Protein AF-A0A0N4YBV8-F1 (afdb_monomer)

Mean predicted aligned error: 13.16 Å

pLDDT: mean 74.62, std 14.6, range [46.03, 93.62]

InterPro domains:
  IPR000727 Target SNARE coiled-coil homology domain [PS50192] (1-50)
  IPR000727 Target SNARE coiled-coil homology domain [PS50192] (111-156)
  IPR000727 Target SNARE coiled-coil homology domain [SM00397] (1-50)
  IPR000727 Target SNARE coiled-coil homology domain [SM00397] (106-170)
  IPR000928 SNAP-25 domain [PF00835] (62-113)

Foldseek 3Di:
DLVVLVVLVVVLVVLVVVLVVVVVVLVVLVVVLVVLVVVLVVLVVVVVVCCVVVVPPVPVPPPDPPCPDPLVCVLPVPPPPDDPPPPQPDPPPPDPPDDPPDFPDDDDPPDVVSVVVSVSVVVVVVSVVVSVVSVSVSVVSVVVVVVSVVSSVSSVVSSVVSVVVSVVVVVVVVVVVVVVVVVD

Secondary structure (DSSP, 8-state):
-HHHHHHHHHHHHHHHHHHHHHHHHHHHHHHHHHHHHHHHHHHHHHHHHHHTTSTTT-GGG----GGG-HHHHHHHS--------TTS----------S-SS-SS--SS--HHHHHHHHHHHHHHHHHHHHHHHHHHHHHHHHHHHHHHHHHHHHHHHHHHHHHHHHHHHHHHHHHHHHHHH--

Radius of gyration: 30.34 Å; Cα contacts (8 Å, |Δi|>4): 66; chains: 1; bounding box: 74×20×89 Å

Organism: Nippostrongylus brasiliensis (NCBI:txid27835)

Solvent-accessible surface area (backbone atoms only — not comparable to full-atom values): 10840 Å² t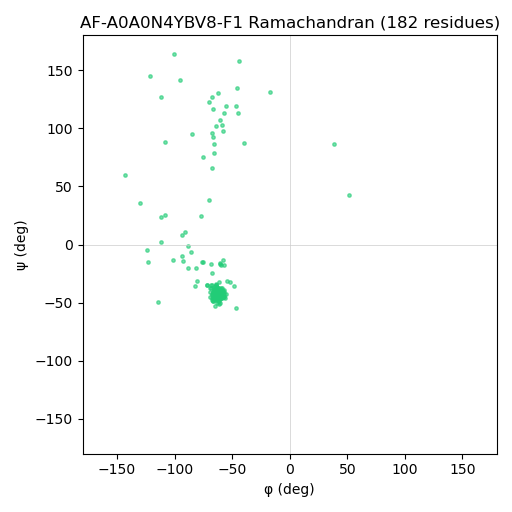otal; per-residue (Å²): 106,58,68,60,54,50,53,50,45,54,53,47,52,56,48,50,53,53,50,53,58,48,50,54,51,51,52,53,49,46,54,50,52,54,48,51,54,52,53,51,52,54,51,48,53,53,51,59,64,52,44,78,80,46,72,91,79,45,83,87,64,72,72,67,63,67,80,72,36,70,66,45,40,61,41,75,60,64,82,71,70,84,70,73,72,80,82,55,84,75,78,73,87,68,71,90,82,79,66,79,95,57,68,94,49,87,80,84,83,81,43,75,66,59,53,51,49,31,53,51,48,52,51,39,53,53,51,51,54,51,49,51,52,52,53,50,52,48,52,52,49,52,55,52,48,52,54,50,48,53,46,43,49,43,41,48,56,52,52,52,54,48,54,52,51,53,51,53,49,52,52,50,54,52,51,51,50,52,53,55,64,68,76,104

Sequence (184 aa):
MLALCEESKEAGIKTLVMLDDQGEQLERCEGALDTINTDMKEAEEHLKGMENVFSETLDLFRADDFEKNSEYAKAWKKDDDGGVISDQPRITVGDSSMGPQGGYVTRITNDAREDEMDENIQQVSTMVGNLRNMAIDMSTEVSNQNRQLDRIHDKVCFNCSLVSFSLLGSDLVVNLWVTFATNW

Structure (mmCIF, N/CA/C/O backbone):
data_AF-A0A0N4YBV8-F1
#
_entry.id   AF-A0A0N4YBV8-F1
#
loop_
_atom_site.group_PDB
_atom_site.id
_atom_site.type_symbol
_atom_site.label_atom_id
_atom_site.label_alt_id
_atom_site.label_comp_id
_atom_site.label_asym_id
_atom_site.label_entity_id
_atom_site.label_seq_id
_atom_site.pdbx_PDB_ins_code
_atom_site.Cartn_x
_atom_site.Cartn_y
_atom_site.Cartn_z
_atom_site.occupancy
_atom_site.B_iso_or_equiv
_atom_site.auth_seq_id
_atom_site.auth_comp_id
_atom_site.auth_asym_id
_atom_site.auth_atom_id
_atom_site.pdbx_PDB_model_num
ATOM 1 N N . MET A 1 1 ? -8.189 -4.452 32.335 1.00 73.31 1 MET A N 1
ATOM 2 C CA . MET A 1 1 ? -8.844 -4.204 31.033 1.00 73.31 1 MET A CA 1
ATOM 3 C C . MET A 1 1 ? -8.374 -2.882 30.447 1.00 73.31 1 MET A C 1
ATOM 5 O O . MET A 1 1 ? -7.764 -2.929 29.394 1.00 73.31 1 MET A O 1
ATOM 9 N N . LEU A 1 2 ? -8.523 -1.759 31.164 1.00 80.62 2 LEU A N 1
ATOM 10 C CA . LEU A 1 2 ? -7.977 -0.449 30.764 1.00 80.62 2 LEU A CA 1
ATOM 11 C C . LEU A 1 2 ? -6.509 -0.505 30.301 1.00 80.62 2 LEU A C 1
ATOM 13 O O . LEU A 1 2 ? -6.236 -0.168 29.159 1.00 80.62 2 LEU A O 1
ATOM 17 N N . ALA A 1 3 ? -5.604 -1.045 31.126 1.00 85.31 3 ALA A N 1
ATOM 18 C CA . ALA A 1 3 ? -4.181 -1.154 30.780 1.00 85.31 3 ALA A CA 1
ATOM 19 C C . ALA A 1 3 ? -3.910 -1.963 29.492 1.00 85.31 3 ALA A C 1
ATOM 21 O O . ALA A 1 3 ? -3.087 -1.570 28.678 1.00 85.31 3 ALA A O 1
ATOM 22 N N . LEU A 1 4 ? -4.643 -3.062 29.270 1.00 85.31 4 LEU A N 1
ATOM 23 C CA . LEU A 1 4 ? -4.501 -3.875 28.054 1.00 85.31 4 LEU A CA 1
ATOM 24 C C . LEU A 1 4 ? -5.026 -3.138 26.814 1.00 85.31 4 LEU A C 1
ATOM 26 O O . LEU A 1 4 ? -4.457 -3.262 25.732 1.00 85.31 4 LEU A O 1
ATOM 30 N N . CYS A 1 5 ? -6.115 -2.375 26.954 1.00 84.94 5 CYS A N 1
ATOM 31 C CA . CYS A 1 5 ? -6.650 -1.550 25.870 1.00 84.94 5 CYS A CA 1
ATOM 32 C C . CYS A 1 5 ? -5.710 -0.391 25.522 1.00 84.94 5 CYS A C 1
ATOM 34 O O . CYS A 1 5 ? -5.567 -0.062 24.347 1.00 84.94 5 CYS A O 1
ATOM 36 N N . GLU A 1 6 ? -5.059 0.201 26.520 1.00 86.25 6 GLU A N 1
ATOM 37 C CA . GLU A 1 6 ? -4.068 1.258 26.330 1.00 86.25 6 GLU A CA 1
ATOM 38 C C . GLU A 1 6 ? -2.806 0.733 25.632 1.00 86.25 6 GLU A C 1
ATOM 40 O O . GLU A 1 6 ? -2.384 1.303 24.626 1.00 86.25 6 GLU A O 1
ATOM 45 N N . GLU A 1 7 ? -2.286 -0.419 26.066 1.00 90.62 7 GLU A N 1
ATOM 46 C CA . GLU A 1 7 ? -1.176 -1.109 25.398 1.00 90.62 7 GLU A CA 1
ATOM 47 C C . GLU A 1 7 ? -1.531 -1.487 23.947 1.00 90.62 7 GLU A C 1
ATOM 49 O O . GLU A 1 7 ? -0.760 -1.235 23.019 1.00 90.62 7 GLU A O 1
ATOM 54 N N . SER A 1 8 ? -2.743 -2.010 23.720 1.00 88.56 8 SER A N 1
ATOM 55 C CA . SER A 1 8 ? -3.238 -2.339 22.373 1.00 88.56 8 SER A CA 1
ATOM 56 C C . SER A 1 8 ? -3.346 -1.101 21.483 1.00 88.56 8 SER A C 1
ATOM 58 O O . SER A 1 8 ? -3.057 -1.166 20.289 1.00 88.56 8 SER A O 1
ATOM 60 N N . LYS A 1 9 ? -3.748 0.043 22.050 1.00 87.94 9 LYS A N 1
ATOM 61 C CA . LYS A 1 9 ? -3.817 1.315 21.325 1.00 87.94 9 LYS A CA 1
ATOM 62 C C . LYS A 1 9 ? -2.421 1.775 20.920 1.00 87.94 9 LYS A C 1
ATOM 64 O O . LYS A 1 9 ? -2.240 2.178 19.776 1.00 87.94 9 LYS A O 1
ATOM 69 N N . GLU A 1 10 ? -1.446 1.717 21.822 1.00 91.62 10 GLU A N 1
ATOM 70 C CA . GLU A 1 10 ? -0.069 2.109 21.510 1.00 91.62 10 GLU A CA 1
ATOM 71 C C . GLU A 1 10 ? 0.533 1.223 20.409 1.00 91.62 10 GLU A C 1
ATOM 73 O O . GLU A 1 10 ? 1.123 1.732 19.453 1.00 91.62 10 GLU A O 1
ATOM 78 N N . ALA A 1 11 ? 0.333 -0.095 20.497 1.00 90.81 11 ALA A N 1
ATOM 79 C CA . ALA A 1 11 ? 0.754 -1.034 19.460 1.00 90.81 11 ALA A CA 1
ATOM 80 C C . ALA A 1 11 ? 0.047 -0.773 18.116 1.00 90.81 11 ALA A C 1
ATOM 82 O O . ALA A 1 11 ? 0.688 -0.805 17.063 1.00 90.81 11 ALA A O 1
ATOM 83 N N . GLY A 1 12 ? -1.252 -0.457 18.147 1.00 90.75 12 GLY A N 1
ATOM 84 C CA . GLY A 1 12 ? -2.029 -0.080 16.965 1.00 90.75 12 GLY A CA 1
ATOM 85 C C . GLY A 1 12 ? -1.490 1.180 16.285 1.00 90.75 12 GLY A C 1
ATOM 86 O O . GLY A 1 12 ? -1.272 1.172 15.077 1.00 90.75 12 GLY A O 1
ATOM 87 N N . ILE A 1 13 ? -1.174 2.226 17.058 1.00 91.12 13 ILE A N 1
ATOM 88 C CA . ILE A 1 13 ? -0.580 3.467 16.531 1.00 91.12 13 ILE A CA 1
ATOM 89 C C . ILE A 1 13 ? 0.775 3.186 15.878 1.00 91.12 13 ILE A C 1
ATOM 91 O O . ILE A 1 13 ? 1.010 3.623 14.755 1.00 91.12 13 ILE A O 1
ATOM 95 N N . LYS A 1 14 ? 1.656 2.422 16.541 1.00 93.62 14 LYS A N 1
ATOM 96 C CA . LYS A 1 14 ? 2.953 2.032 15.956 1.00 93.62 14 LYS A CA 1
ATOM 97 C C . LYS A 1 14 ? 2.770 1.288 14.635 1.00 93.62 14 LYS A C 1
ATOM 99 O O . LYS A 1 14 ? 3.525 1.516 13.698 1.00 93.62 14 LYS A O 1
ATOM 104 N N . THR A 1 15 ? 1.763 0.421 14.556 1.00 91.81 15 THR A N 1
ATOM 105 C CA . THR A 1 15 ? 1.472 -0.341 13.337 1.00 91.81 15 THR A CA 1
ATOM 106 C C . THR A 1 15 ? 0.977 0.557 12.208 1.00 91.81 15 THR A C 1
ATOM 108 O O . THR A 1 15 ? 1.447 0.411 11.088 1.00 91.81 15 THR A O 1
ATOM 111 N N . LEU A 1 16 ? 0.095 1.517 12.497 1.00 89.81 16 LEU A N 1
ATOM 112 C CA . LEU A 1 16 ? -0.359 2.501 11.511 1.00 89.81 16 LEU A CA 1
ATOM 113 C C . LEU A 1 16 ? 0.796 3.338 10.951 1.00 89.81 16 LEU A C 1
ATOM 115 O O . LEU A 1 16 ? 0.872 3.511 9.742 1.00 89.81 16 LEU A O 1
ATOM 119 N N . VAL A 1 17 ? 1.721 3.793 11.803 1.00 93.38 17 VAL A N 1
ATOM 120 C CA . VAL A 1 17 ? 2.915 4.534 11.352 1.00 93.38 17 VAL A CA 1
ATOM 121 C C . VAL A 1 17 ? 3.794 3.666 10.452 1.00 93.38 17 VAL A C 1
ATOM 123 O O . VAL A 1 17 ? 4.230 4.113 9.401 1.00 93.38 17 VAL A O 1
ATOM 126 N N . MET A 1 18 ? 4.016 2.400 10.820 1.00 92.94 18 MET A N 1
ATOM 127 C CA . MET A 1 18 ? 4.788 1.489 9.971 1.00 92.94 18 MET A CA 1
ATOM 128 C C . MET A 1 18 ? 4.104 1.207 8.628 1.00 92.94 18 MET A C 1
ATOM 130 O O . MET A 1 18 ? 4.803 1.030 7.637 1.00 92.94 18 MET A O 1
ATOM 134 N N . LEU A 1 19 ? 2.769 1.134 8.587 1.00 91.25 19 LEU A N 1
ATOM 135 C CA . LEU A 1 19 ? 2.028 0.980 7.333 1.00 91.25 19 LEU A CA 1
ATOM 136 C C . LEU A 1 19 ? 2.165 2.224 6.453 1.00 91.25 19 LEU A C 1
ATOM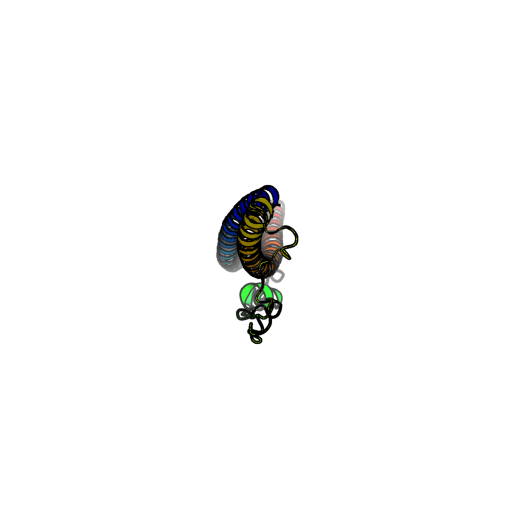 138 O O . LEU A 1 19 ? 2.379 2.068 5.258 1.00 91.25 19 LEU A O 1
ATOM 142 N N . ASP A 1 20 ? 2.111 3.424 7.029 1.00 91.62 20 ASP A N 1
ATOM 143 C CA . ASP A 1 20 ? 2.336 4.685 6.306 1.00 91.62 20 ASP A CA 1
ATOM 144 C C . ASP A 1 20 ? 3.748 4.733 5.689 1.00 91.62 20 ASP A C 1
ATOM 146 O O . ASP A 1 20 ? 3.902 4.890 4.477 1.00 91.62 20 ASP A O 1
ATOM 150 N N . ASP A 1 21 ? 4.781 4.441 6.492 1.00 92.94 21 ASP A N 1
ATOM 151 C CA . ASP A 1 21 ? 6.175 4.361 6.029 1.00 92.94 21 ASP A CA 1
ATOM 152 C C . ASP A 1 21 ? 6.369 3.300 4.925 1.00 92.94 21 ASP A C 1
ATOM 154 O O . ASP A 1 21 ? 7.179 3.474 4.008 1.00 92.94 21 ASP A O 1
ATOM 158 N N . GLN A 1 22 ? 5.664 2.166 5.018 1.00 90.94 22 GLN A N 1
ATOM 159 C CA . GLN A 1 22 ? 5.684 1.117 3.992 1.00 90.94 22 GLN A CA 1
ATOM 160 C C . GLN A 1 22 ? 4.997 1.575 2.705 1.00 90.94 22 GLN A C 1
ATOM 162 O O . GLN A 1 22 ? 5.528 1.321 1.624 1.00 90.94 22 GLN A O 1
ATOM 167 N N . GLY A 1 23 ? 3.869 2.280 2.806 1.00 90.38 23 GLY A N 1
ATOM 168 C CA . GLY A 1 23 ? 3.165 2.854 1.660 1.00 90.38 23 GLY A CA 1
ATOM 169 C C . GLY A 1 23 ? 4.057 3.813 0.873 1.00 90.38 23 GLY A C 1
ATOM 170 O O . GLY A 1 23 ? 4.188 3.680 -0.345 1.00 90.38 23 GLY A O 1
ATOM 171 N N . GLU A 1 24 ? 4.778 4.699 1.567 1.00 90.62 24 GLU A N 1
ATOM 172 C CA . GLU A 1 24 ? 5.719 5.622 0.921 1.00 90.62 24 GLU A CA 1
ATOM 173 C C . GLU A 1 24 ? 6.867 4.873 0.217 1.00 90.62 24 GLU A C 1
ATOM 175 O O . GLU A 1 24 ? 7.282 5.225 -0.88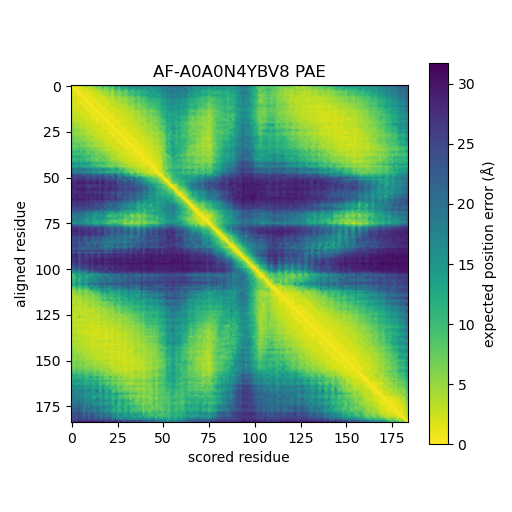9 1.00 90.62 24 GLU A O 1
ATOM 180 N N . GLN A 1 25 ? 7.384 3.799 0.823 1.00 91.75 25 GLN A N 1
ATOM 181 C CA . GLN A 1 25 ? 8.415 2.967 0.192 1.00 91.75 25 GLN A CA 1
ATOM 182 C C . GLN A 1 25 ? 7.914 2.283 -1.083 1.00 91.75 25 GLN A C 1
ATOM 184 O O . GLN A 1 25 ? 8.669 2.199 -2.057 1.00 91.75 25 GLN A O 1
ATOM 189 N N . LEU A 1 26 ? 6.664 1.812 -1.096 1.00 90.88 26 LEU A N 1
ATOM 190 C CA . LEU A 1 26 ? 6.053 1.228 -2.289 1.00 90.88 26 LEU A CA 1
ATOM 191 C C . LEU A 1 26 ? 5.882 2.271 -3.395 1.00 90.88 26 LEU A C 1
ATOM 193 O O . LEU A 1 26 ? 6.211 1.976 -4.542 1.00 90.88 26 LEU A O 1
ATOM 197 N N . GLU A 1 27 ? 5.475 3.498 -3.064 1.00 88.62 27 GLU A N 1
ATOM 198 C CA . GLU A 1 27 ? 5.388 4.600 -4.031 1.00 88.62 27 GLU A CA 1
ATOM 199 C C . GLU A 1 27 ? 6.758 4.934 -4.642 1.00 88.62 27 GLU A C 1
ATOM 201 O O . GLU A 1 27 ? 6.896 5.022 -5.865 1.00 88.62 27 GLU A O 1
ATOM 206 N N . ARG A 1 28 ? 7.810 5.025 -3.816 1.00 91.69 28 ARG A N 1
ATOM 207 C CA . ARG A 1 28 ? 9.183 5.224 -4.313 1.00 91.69 28 ARG A CA 1
ATOM 208 C C . ARG A 1 28 ? 9.646 4.068 -5.205 1.00 91.69 28 ARG A C 1
ATOM 210 O O . ARG A 1 28 ? 10.318 4.302 -6.209 1.00 91.69 28 ARG A O 1
ATOM 217 N N . CYS A 1 29 ? 9.312 2.827 -4.847 1.00 88.25 29 CYS A N 1
ATOM 218 C CA . CYS A 1 29 ? 9.657 1.644 -5.636 1.00 88.25 29 CYS A CA 1
ATOM 219 C C . CYS A 1 29 ? 8.941 1.639 -6.992 1.00 88.25 29 CYS A C 1
ATOM 221 O O . CYS A 1 29 ? 9.577 1.405 -8.019 1.00 88.25 29 CYS A O 1
ATOM 223 N N . GLU A 1 30 ? 7.646 1.955 -7.007 1.00 85.94 30 GLU A N 1
ATOM 224 C CA . GLU A 1 30 ? 6.858 2.071 -8.231 1.00 85.94 30 GLU A CA 1
ATOM 225 C C . GLU A 1 30 ? 7.437 3.153 -9.160 1.00 85.94 30 GLU A C 1
ATOM 227 O O . GLU A 1 30 ? 7.701 2.870 -10.327 1.00 85.94 30 GLU A O 1
ATOM 232 N N . GLY A 1 31 ? 7.772 4.337 -8.635 1.00 87.19 31 GLY A N 1
ATOM 233 C CA . GLY A 1 31 ? 8.412 5.402 -9.422 1.00 87.19 31 GLY A CA 1
ATOM 234 C C . GLY A 1 31 ? 9.811 5.045 -9.950 1.00 87.19 31 GLY A C 1
ATOM 235 O O . GLY A 1 31 ? 10.179 5.417 -11.069 1.00 87.19 31 GLY A O 1
ATOM 236 N N . ALA A 1 32 ? 10.597 4.274 -9.191 1.00 88.62 32 ALA A N 1
ATOM 237 C CA . ALA A 1 32 ? 11.880 3.759 -9.672 1.00 88.62 32 ALA A CA 1
ATOM 238 C C . ALA A 1 32 ? 11.695 2.764 -10.832 1.00 88.62 32 ALA A C 1
ATOM 240 O O . ALA A 1 32 ? 12.459 2.796 -11.795 1.00 88.62 32 ALA A O 1
ATOM 241 N N . LEU A 1 33 ? 10.663 1.914 -10.783 1.00 85.25 33 LEU A N 1
ATOM 242 C CA . LEU A 1 33 ? 10.342 0.983 -11.872 1.00 85.25 33 LEU A CA 1
ATOM 243 C C . LEU A 1 33 ? 9.866 1.699 -13.138 1.00 85.25 33 LEU A C 1
ATOM 245 O O . LEU A 1 33 ? 10.187 1.251 -14.240 1.00 85.25 33 LEU A O 1
ATOM 249 N N . ASP A 1 34 ? 9.142 2.809 -12.992 1.00 86.38 34 ASP A N 1
ATOM 250 C CA . ASP A 1 34 ? 8.729 3.675 -14.104 1.00 86.38 34 ASP A CA 1
ATOM 251 C C . ASP A 1 34 ? 9.944 4.333 -14.779 1.00 86.38 34 ASP A C 1
ATOM 253 O O . ASP A 1 34 ? 10.015 4.417 -16.010 1.00 86.38 34 ASP A O 1
ATOM 257 N N . THR A 1 35 ? 10.939 4.725 -13.978 1.00 87.38 35 THR A N 1
ATOM 258 C CA . THR A 1 35 ? 12.226 5.232 -14.476 1.00 87.38 35 THR A CA 1
ATOM 259 C C . THR A 1 35 ? 12.973 4.153 -15.260 1.00 87.38 35 THR A C 1
ATOM 261 O O . THR A 1 35 ? 13.316 4.381 -16.415 1.00 87.38 35 THR A O 1
ATOM 264 N N . ILE A 1 36 ? 13.128 2.946 -14.696 1.00 83.88 36 ILE A N 1
ATOM 265 C CA . ILE A 1 36 ? 13.788 1.818 -15.380 1.00 83.88 36 ILE A CA 1
ATOM 266 C C . ILE A 1 36 ? 13.101 1.505 -16.712 1.00 83.88 36 ILE A C 1
ATOM 268 O O . ILE A 1 36 ? 13.772 1.289 -17.713 1.00 83.88 36 ILE A O 1
ATOM 272 N N . ASN A 1 37 ? 11.768 1.509 -16.754 1.00 82.00 37 ASN A N 1
ATOM 273 C CA . ASN A 1 37 ? 11.038 1.265 -17.996 1.00 82.00 37 ASN A CA 1
ATOM 274 C C . ASN A 1 37 ? 11.324 2.341 -19.058 1.00 82.00 37 ASN A C 1
ATOM 276 O O . ASN A 1 37 ? 11.416 2.029 -20.243 1.00 82.00 37 ASN A O 1
ATOM 280 N N . THR A 1 38 ? 11.490 3.599 -18.644 1.00 84.00 38 THR A N 1
ATOM 281 C CA . THR A 1 38 ? 11.873 4.693 -19.550 1.00 84.00 38 THR A CA 1
ATOM 282 C C . THR A 1 38 ? 13.298 4.497 -20.068 1.00 84.00 38 THR A C 1
ATOM 284 O O . THR A 1 38 ? 13.507 4.519 -21.281 1.00 84.00 38 THR A O 1
ATOM 287 N N . ASP A 1 39 ? 14.245 4.204 -19.175 1.00 83.69 39 ASP A N 1
ATOM 288 C CA . ASP A 1 39 ? 15.647 3.952 -19.528 1.00 83.69 39 ASP A CA 1
ATOM 289 C C . ASP A 1 39 ? 15.784 2.741 -20.467 1.00 83.69 39 ASP A C 1
ATOM 291 O O . ASP A 1 39 ? 16.566 2.761 -21.418 1.00 83.69 39 ASP A O 1
ATOM 295 N N . MET A 1 40 ? 14.991 1.686 -20.249 1.00 75.12 40 MET A N 1
ATOM 296 C CA . MET A 1 40 ? 14.978 0.507 -21.118 1.00 75.12 40 MET A CA 1
ATOM 297 C C . MET A 1 40 ? 14.457 0.820 -22.524 1.00 75.12 40 MET A C 1
ATOM 299 O O . MET A 1 40 ? 14.987 0.272 -23.491 1.00 75.12 40 MET A O 1
ATOM 303 N N . LYS A 1 41 ? 13.467 1.713 -22.666 1.00 75.88 41 LYS A N 1
ATOM 304 C CA . LYS A 1 41 ? 12.999 2.170 -23.986 1.00 75.88 41 LYS A CA 1
ATOM 305 C C . LYS A 1 41 ? 14.077 2.949 -24.733 1.00 75.88 41 LYS A C 1
ATOM 307 O O . LYS A 1 41 ? 14.277 2.720 -25.923 1.00 75.88 41 LYS A O 1
ATOM 312 N N . GLU A 1 42 ? 14.783 3.837 -24.040 1.00 77.62 42 GLU A N 1
ATOM 313 C CA . GLU A 1 42 ? 15.897 4.591 -24.623 1.00 77.62 42 GLU A CA 1
ATOM 314 C C . GLU A 1 42 ? 17.046 3.651 -25.026 1.00 77.62 42 GLU A C 1
ATOM 316 O O . GLU A 1 42 ? 17.570 3.736 -26.139 1.00 77.62 42 GLU A O 1
ATOM 321 N N . ALA A 1 43 ? 17.386 2.676 -24.176 1.00 71.69 43 ALA A N 1
ATOM 322 C CA . ALA A 1 43 ? 18.379 1.653 -24.493 1.00 71.69 43 ALA A CA 1
ATOM 323 C C . ALA A 1 43 ? 17.989 0.815 -25.727 1.00 71.69 43 ALA A C 1
ATOM 325 O O . ALA A 1 43 ? 18.848 0.514 -26.560 1.00 71.69 43 ALA A O 1
ATOM 326 N N . GLU A 1 44 ? 16.709 0.462 -25.883 1.00 68.31 44 GLU A N 1
ATOM 327 C CA . GLU A 1 44 ? 16.206 -0.236 -27.073 1.00 68.31 44 GLU A CA 1
ATOM 328 C C . GLU A 1 44 ? 16.343 0.622 -28.339 1.00 68.31 44 GLU A C 1
ATOM 330 O O . GLU A 1 44 ? 16.796 0.123 -29.372 1.00 68.31 44 GLU A O 1
ATOM 335 N N . GLU A 1 45 ? 16.006 1.913 -28.272 1.00 72.75 45 GLU A N 1
ATOM 336 C CA . GLU A 1 45 ? 16.169 2.841 -29.397 1.00 72.75 45 GLU A CA 1
ATOM 337 C C . GLU A 1 45 ? 17.642 2.961 -29.815 1.00 72.75 45 GLU A C 1
ATOM 339 O O . GLU A 1 45 ? 17.960 2.894 -31.006 1.00 72.75 45 GLU A O 1
ATOM 344 N N . HIS A 1 46 ? 18.564 3.048 -28.852 1.00 68.31 46 HIS A N 1
ATOM 345 C CA . HIS A 1 46 ? 20.000 3.052 -29.130 1.00 68.31 46 HIS A CA 1
ATOM 346 C C . HIS A 1 46 ? 20.493 1.746 -29.766 1.00 68.31 46 HIS A C 1
ATOM 348 O O . HIS A 1 46 ? 21.297 1.792 -30.702 1.00 68.31 46 HIS A O 1
ATOM 354 N N . LEU A 1 47 ? 20.004 0.589 -29.309 1.00 65.44 47 LEU A N 1
ATOM 355 C CA . LEU A 1 47 ? 20.331 -0.709 -29.909 1.00 65.44 47 LEU A CA 1
ATOM 356 C C . LEU A 1 47 ? 19.798 -0.820 -31.347 1.00 65.44 47 LEU A C 1
ATOM 358 O O . LEU A 1 47 ? 20.554 -1.208 -32.240 1.00 65.44 47 LEU A O 1
ATOM 362 N N . LYS A 1 48 ? 18.552 -0.398 -31.601 1.00 64.75 48 LYS A N 1
ATOM 363 C CA . LYS A 1 48 ? 17.966 -0.308 -32.955 1.00 64.75 48 LYS A CA 1
ATOM 364 C C . LYS A 1 48 ? 18.748 0.657 -33.851 1.00 64.75 48 LYS A C 1
ATOM 366 O O . LYS A 1 48 ? 19.013 0.366 -35.013 1.00 64.75 48 LYS A O 1
ATOM 371 N N . GLY A 1 49 ? 19.192 1.794 -33.313 1.00 61.47 49 GLY A N 1
ATOM 372 C CA . GLY A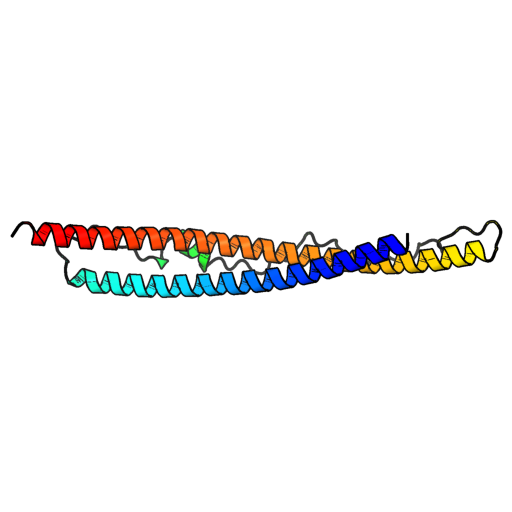 1 49 ? 20.049 2.741 -34.031 1.00 61.47 49 GLY A CA 1
ATOM 373 C C . GLY A 1 49 ? 21.398 2.140 -34.450 1.00 61.47 49 GLY A C 1
ATOM 374 O O . GLY A 1 49 ? 21.921 2.484 -35.514 1.00 61.47 49 GLY A O 1
ATOM 375 N N . MET A 1 50 ? 21.931 1.211 -33.649 1.00 55.38 50 MET A N 1
ATOM 376 C CA . MET A 1 50 ? 23.198 0.513 -33.887 1.00 55.38 50 MET A CA 1
ATOM 377 C C . MET A 1 50 ? 23.077 -0.673 -34.868 1.00 55.38 50 MET A C 1
ATOM 379 O O . MET A 1 50 ? 24.071 -1.037 -35.499 1.00 55.38 50 MET A O 1
ATOM 383 N N . GLU A 1 51 ? 21.874 -1.222 -35.075 1.00 51.69 51 GLU A N 1
ATOM 384 C CA . GLU A 1 51 ? 21.565 -2.262 -36.079 1.00 51.69 51 GLU A CA 1
ATOM 385 C C . GLU A 1 51 ? 21.989 -1.843 -37.502 1.00 51.69 51 GLU A C 1
ATOM 387 O O . GLU A 1 51 ? 22.474 -2.659 -38.288 1.00 51.69 51 GLU A O 1
ATOM 392 N N . ASN A 1 52 ? 21.939 -0.539 -37.804 1.00 52.03 52 ASN A N 1
ATOM 393 C CA . ASN A 1 52 ? 22.372 0.026 -39.088 1.00 52.03 52 ASN A CA 1
ATOM 394 C C . ASN A 1 52 ? 23.863 -0.209 -39.414 1.00 52.03 52 ASN A C 1
ATOM 396 O O . ASN A 1 52 ? 24.261 -0.058 -40.568 1.00 52.03 52 ASN A O 1
ATOM 400 N N . VAL A 1 53 ? 24.695 -0.578 -38.432 1.00 51.72 53 VAL A N 1
ATOM 401 C CA . VAL A 1 53 ? 26.126 -0.882 -38.633 1.00 51.72 53 VAL A CA 1
ATOM 402 C C . VAL A 1 53 ? 26.362 -2.362 -38.993 1.00 51.72 53 VAL A C 1
ATOM 404 O O . VAL A 1 53 ? 27.387 -2.678 -39.593 1.00 51.72 53 VAL A O 1
ATOM 407 N N . PHE A 1 54 ? 25.417 -3.269 -38.706 1.00 50.50 54 PHE A N 1
ATOM 408 C CA . PHE A 1 54 ? 25.567 -4.731 -38.865 1.00 50.50 54 PHE A CA 1
ATOM 409 C C . PHE A 1 54 ? 24.400 -5.396 -39.633 1.00 50.50 54 PHE A C 1
ATOM 411 O O . PHE A 1 54 ? 24.011 -6.529 -39.348 1.00 50.50 54 PHE A O 1
ATOM 418 N N . SER A 1 55 ? 23.850 -4.706 -40.641 1.00 48.84 55 SER A N 1
ATOM 419 C CA . SER A 1 55 ? 22.599 -5.102 -41.324 1.00 48.84 55 SER A CA 1
ATOM 420 C C . SER A 1 55 ? 22.586 -6.478 -42.018 1.00 48.84 55 SER A C 1
ATOM 422 O O . SER A 1 55 ? 21.512 -7.001 -42.282 1.00 48.84 55 SER A O 1
ATOM 424 N N . GLU A 1 56 ? 23.738 -7.096 -42.302 1.00 50.50 56 GLU A N 1
ATOM 425 C CA . GLU A 1 56 ? 23.793 -8.386 -43.018 1.00 50.50 56 GLU A CA 1
ATOM 426 C C . GLU A 1 56 ? 23.836 -9.627 -42.104 1.00 50.50 56 GLU A C 1
ATOM 428 O O . GLU A 1 56 ? 23.672 -10.743 -42.594 1.00 50.50 56 GLU A O 1
ATOM 433 N N . THR A 1 57 ? 24.015 -9.475 -40.785 1.00 49.47 57 THR A N 1
ATOM 434 C CA . THR A 1 57 ? 24.136 -10.614 -39.842 1.00 49.47 57 THR A CA 1
ATOM 435 C C . THR A 1 57 ? 23.129 -10.611 -38.691 1.00 49.47 57 THR A C 1
ATOM 437 O O . THR A 1 57 ? 23.084 -11.581 -37.934 1.00 49.47 57 THR A O 1
ATOM 440 N N . LEU A 1 58 ? 22.300 -9.570 -38.563 1.00 50.91 58 LEU A N 1
ATOM 441 C CA . LEU A 1 58 ? 21.402 -9.361 -37.420 1.00 50.91 58 LEU A CA 1
ATOM 442 C C . LEU A 1 58 ? 19.895 -9.486 -37.734 1.00 50.91 58 LEU A C 1
ATOM 444 O O . LEU A 1 58 ? 19.081 -9.025 -36.945 1.00 50.91 58 LEU A O 1
ATOM 448 N N . ASP A 1 59 ? 19.484 -10.202 -38.789 1.00 47.53 59 ASP A N 1
ATOM 449 C CA . ASP A 1 59 ? 18.055 -10.530 -39.034 1.00 47.53 59 ASP A CA 1
ATOM 450 C C . ASP A 1 59 ? 17.392 -11.304 -37.860 1.00 47.53 59 ASP A C 1
ATOM 452 O O . ASP A 1 59 ? 16.168 -11.410 -37.778 1.00 47.53 59 ASP A O 1
ATOM 456 N N . LEU A 1 60 ? 18.191 -11.819 -36.912 1.00 47.72 60 LEU A N 1
ATOM 457 C CA . LEU A 1 60 ? 17.742 -12.414 -35.645 1.00 47.72 60 LEU A CA 1
ATOM 458 C C . LEU A 1 60 ? 17.286 -11.387 -34.581 1.00 47.72 60 LEU A C 1
ATOM 460 O O . LEU A 1 60 ? 16.662 -11.787 -33.602 1.00 47.72 60 LEU A O 1
ATOM 464 N N . PHE A 1 61 ? 17.602 -10.097 -34.748 1.00 49.78 61 PHE A N 1
ATOM 465 C CA . PHE A 1 61 ? 17.291 -8.996 -33.817 1.00 49.78 61 PHE A CA 1
ATOM 466 C C . PHE A 1 61 ? 16.215 -8.059 -34.336 1.00 49.78 61 PHE A C 1
ATOM 468 O O . PHE A 1 61 ? 16.127 -6.910 -33.903 1.00 49.78 61 PHE A O 1
ATOM 475 N N . ARG A 1 62 ? 15.347 -8.550 -35.219 1.00 48.69 62 ARG A N 1
ATOM 476 C CA . ARG A 1 62 ? 14.087 -7.873 -35.491 1.00 48.69 62 ARG A CA 1
ATOM 477 C C . ARG A 1 62 ? 13.245 -7.940 -34.212 1.00 48.69 62 ARG A C 1
ATOM 479 O O . ARG A 1 62 ? 12.406 -8.818 -34.045 1.00 48.69 62 ARG A O 1
ATOM 486 N N . ALA A 1 63 ? 13.562 -7.069 -33.260 1.00 51.81 63 ALA A N 1
ATOM 487 C CA . ALA A 1 63 ? 12.839 -6.893 -32.023 1.00 51.81 63 ALA A CA 1
ATOM 488 C C . ALA A 1 63 ? 11.487 -6.316 -32.430 1.00 51.81 63 ALA A C 1
ATOM 490 O O . ALA A 1 63 ? 11.367 -5.121 -32.719 1.00 51.81 63 ALA A O 1
ATOM 491 N N . ASP A 1 64 ? 10.498 -7.203 -32.558 1.00 54.16 64 ASP A N 1
ATOM 492 C CA . ASP A 1 64 ? 9.100 -6.815 -32.675 1.00 54.16 64 ASP A CA 1
ATOM 493 C C . ASP A 1 64 ? 8.814 -5.746 -31.618 1.00 54.16 64 ASP A C 1
ATOM 495 O O . ASP A 1 64 ? 9.261 -5.875 -30.478 1.00 54.16 64 ASP A O 1
ATOM 499 N N . ASP A 1 65 ? 8.124 -4.673 -32.020 1.00 57.12 65 ASP A N 1
ATOM 500 C CA . ASP A 1 65 ? 7.900 -3.499 -31.176 1.00 57.12 65 ASP A CA 1
ATOM 501 C C . ASP A 1 65 ? 7.493 -3.914 -29.760 1.00 57.12 65 ASP A C 1
ATOM 503 O O . ASP A 1 65 ? 6.414 -4.461 -29.535 1.00 57.12 65 ASP A O 1
ATOM 507 N N . PHE A 1 66 ? 8.373 -3.634 -28.809 1.00 58.62 66 PHE A N 1
ATOM 508 C CA . PHE A 1 66 ? 8.267 -3.981 -27.400 1.00 58.62 66 PHE A CA 1
ATOM 509 C C . PHE A 1 66 ? 6.937 -3.543 -26.750 1.00 58.62 66 PHE A C 1
ATOM 511 O O . PHE A 1 66 ? 6.368 -4.265 -25.928 1.00 58.62 66 PHE A O 1
ATOM 518 N N . GLU A 1 67 ? 6.359 -2.424 -27.202 1.00 58.22 67 GLU A N 1
ATOM 519 C CA . GLU A 1 67 ? 5.036 -1.942 -26.774 1.00 58.22 67 GLU A CA 1
ATOM 520 C C . GLU A 1 67 ? 3.857 -2.815 -27.242 1.00 58.22 67 GLU A C 1
ATOM 522 O O . GLU A 1 67 ? 2.755 -2.700 -26.701 1.00 58.22 67 GLU A O 1
ATOM 527 N N . LYS A 1 68 ? 4.055 -3.692 -28.234 1.00 59.22 68 LYS A N 1
ATOM 528 C CA . LYS A 1 68 ? 3.030 -4.630 -28.722 1.00 59.22 68 LYS A CA 1
ATOM 529 C C . LYS A 1 68 ? 2.988 -5.931 -27.919 1.00 59.22 68 LYS A C 1
ATOM 531 O O . LYS A 1 68 ? 2.081 -6.734 -28.145 1.00 59.22 68 LYS A O 1
ATOM 536 N N . ASN A 1 69 ? 3.923 -6.158 -26.990 1.00 65.56 69 ASN A N 1
ATOM 537 C CA . ASN A 1 69 ? 3.886 -7.345 -26.144 1.00 65.56 69 ASN A CA 1
ATOM 538 C C . ASN A 1 69 ? 2.678 -7.274 -25.186 1.00 65.56 69 ASN A C 1
ATOM 540 O O . ASN A 1 69 ? 2.496 -6.312 -24.437 1.00 65.56 69 ASN A O 1
ATOM 544 N N . SER A 1 70 ? 1.862 -8.330 -25.189 1.00 66.12 70 SER A N 1
ATOM 545 C CA . SER A 1 70 ? 0.762 -8.558 -24.243 1.00 66.12 70 SER A CA 1
ATOM 546 C C . SER A 1 70 ? 1.191 -8.353 -22.780 1.00 66.12 70 SER A C 1
ATOM 548 O O . SER A 1 70 ? 0.417 -7.848 -21.968 1.00 66.12 70 SER A O 1
ATOM 550 N N . GLU A 1 71 ? 2.428 -8.714 -22.436 1.00 65.94 71 GLU A N 1
ATOM 551 C CA . GLU A 1 71 ? 2.985 -8.550 -21.088 1.00 65.94 71 GLU A CA 1
ATOM 552 C C . GLU A 1 71 ? 3.287 -7.085 -20.741 1.00 65.94 71 GLU A C 1
ATOM 554 O O . GLU A 1 71 ? 3.035 -6.673 -19.608 1.00 65.94 71 GLU A O 1
ATOM 559 N N . TYR A 1 72 ? 3.712 -6.271 -21.720 1.00 68.94 72 TYR A N 1
ATOM 560 C CA . TYR A 1 72 ? 3.890 -4.823 -21.541 1.00 68.94 72 TYR A CA 1
ATOM 561 C C . TYR A 1 72 ? 2.548 -4.169 -21.205 1.00 68.94 72 TYR A C 1
ATOM 563 O O . TYR A 1 72 ? 2.429 -3.420 -20.237 1.00 68.94 72 TYR A O 1
ATOM 571 N N . ALA A 1 73 ? 1.504 -4.490 -21.977 1.00 69.69 73 ALA A N 1
ATOM 572 C CA . ALA A 1 73 ? 0.165 -3.964 -21.732 1.00 69.69 73 ALA A CA 1
ATOM 573 C C . ALA A 1 73 ? -0.370 -4.388 -20.353 1.00 69.69 73 ALA A C 1
ATOM 575 O O . ALA A 1 73 ? -0.979 -3.590 -19.646 1.00 69.69 73 ALA A O 1
ATOM 576 N N . LYS A 1 74 ? -0.091 -5.615 -19.910 1.00 73.31 74 LYS A N 1
ATOM 577 C CA . LYS A 1 74 ? -0.511 -6.073 -18.582 1.00 73.31 74 LYS A CA 1
ATOM 578 C C . LYS A 1 74 ? 0.178 -5.311 -17.440 1.00 73.31 74 LYS A C 1
ATOM 580 O O . LYS A 1 74 ? -0.484 -4.996 -16.457 1.00 73.31 74 LYS A O 1
ATOM 585 N N . ALA A 1 75 ? 1.466 -5.000 -17.567 1.00 73.88 75 ALA A N 1
ATOM 586 C CA . ALA A 1 75 ? 2.219 -4.292 -16.529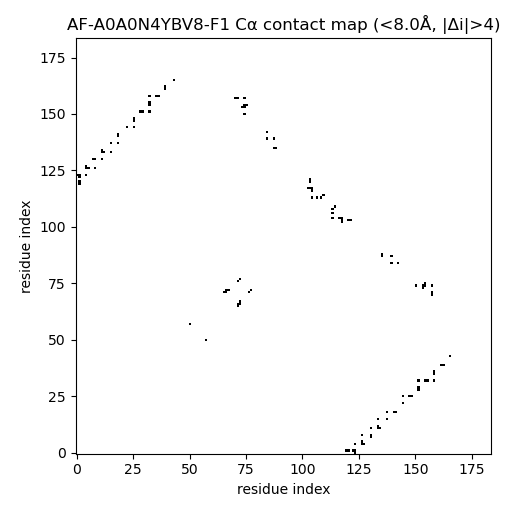 1.00 73.88 75 ALA A CA 1
ATOM 587 C C . ALA A 1 75 ? 2.002 -2.764 -16.540 1.00 73.88 75 ALA A C 1
ATOM 589 O O . ALA A 1 75 ? 2.047 -2.131 -15.487 1.00 73.88 75 ALA A O 1
ATOM 590 N N . TRP A 1 76 ? 1.750 -2.173 -17.717 1.00 73.38 76 TRP A N 1
ATOM 591 C CA . TRP A 1 76 ? 1.783 -0.715 -17.929 1.00 73.38 76 TRP A CA 1
ATOM 592 C C . TRP A 1 76 ? 0.494 -0.097 -18.484 1.00 73.38 76 TRP A C 1
ATOM 594 O O . TRP A 1 76 ? 0.347 1.121 -18.450 1.00 73.38 76 TRP A O 1
ATOM 604 N N . LYS A 1 77 ? -0.431 -0.901 -19.025 1.00 70.44 77 LYS A N 1
ATOM 605 C CA . LYS A 1 77 ? -1.743 -0.462 -19.552 1.00 70.44 77 LYS A CA 1
ATOM 606 C C . LYS A 1 77 ? -2.918 -0.968 -18.719 1.00 70.44 77 LYS A C 1
ATOM 608 O O . LYS A 1 77 ? -4.061 -0.732 -19.102 1.00 70.44 77 LYS A O 1
ATOM 613 N N . LYS A 1 78 ? -2.671 -1.692 -17.624 1.00 60.25 78 LYS A N 1
ATOM 614 C CA . LYS A 1 78 ? -3.735 -2.141 -16.727 1.00 60.25 78 LYS A CA 1
ATOM 615 C C . LYS A 1 78 ? -4.218 -0.958 -15.887 1.00 60.25 78 LYS A C 1
ATOM 617 O O . LYS A 1 78 ? -3.895 -0.832 -14.710 1.00 60.25 78 LYS A O 1
ATOM 622 N N . ASP A 1 79 ? -4.982 -0.091 -16.542 1.00 61.41 79 ASP A N 1
ATOM 623 C CA . ASP A 1 79 ? -5.954 0.782 -15.906 1.00 61.41 79 ASP A CA 1
ATOM 624 C C . ASP A 1 79 ? -7.034 -0.136 -15.322 1.00 61.41 79 ASP A C 1
ATOM 626 O O . ASP A 1 79 ? -8.007 -0.482 -15.986 1.00 61.41 79 ASP A O 1
ATOM 630 N N . ASP A 1 80 ? -6.825 -0.618 -14.102 1.00 52.59 80 ASP A N 1
ATOM 631 C CA . ASP A 1 80 ? -7.928 -1.110 -13.285 1.00 52.59 80 ASP A CA 1
ATOM 632 C C . ASP A 1 80 ? -8.134 -0.089 -12.174 1.00 52.59 80 ASP A C 1
ATOM 634 O O . ASP A 1 80 ? -7.516 -0.129 -11.104 1.00 52.59 80 ASP A O 1
ATOM 638 N N . ASP A 1 81 ? -8.972 0.881 -12.544 1.00 48.75 81 ASP A N 1
ATOM 639 C CA . ASP A 1 81 ? -9.763 1.757 -11.699 1.00 48.75 81 ASP A CA 1
ATOM 640 C C . ASP A 1 81 ? -9.903 1.238 -10.273 1.00 48.75 81 ASP A C 1
ATOM 642 O O . ASP A 1 81 ? -10.285 0.089 -10.042 1.00 48.75 81 ASP A O 1
ATOM 646 N N . GLY A 1 82 ? -9.635 2.140 -9.327 1.00 49.84 82 GLY A N 1
ATOM 647 C CA . GLY A 1 82 ? -9.726 1.952 -7.887 1.00 49.84 82 GLY A CA 1
ATOM 648 C C . GLY A 1 82 ? -10.942 1.138 -7.460 1.00 49.84 82 GLY A C 1
ATOM 649 O O . GLY A 1 82 ? -11.990 1.688 -7.121 1.00 49.84 82 GLY A O 1
ATOM 650 N N . GLY A 1 83 ? -10.783 -0.187 -7.444 1.00 49.78 83 GLY A N 1
ATOM 651 C CA . GLY A 1 83 ? -11.835 -1.104 -7.055 1.00 49.78 83 GLY A CA 1
ATOM 652 C C . GLY A 1 83 ? -12.215 -0.786 -5.623 1.00 49.78 83 GLY A C 1
ATOM 653 O O . GLY A 1 83 ? -11.448 -1.052 -4.705 1.00 49.78 83 GLY A O 1
ATOM 654 N N . VAL A 1 84 ? -13.374 -0.182 -5.404 1.00 59.06 84 VAL A N 1
ATOM 655 C CA . VAL A 1 84 ? -13.906 0.058 -4.061 1.00 59.06 84 VAL A CA 1
ATOM 656 C C . VAL A 1 84 ? -13.764 -1.233 -3.255 1.00 59.06 84 VAL A C 1
ATOM 658 O O . VAL A 1 84 ? -14.257 -2.283 -3.677 1.00 59.06 84 VAL A O 1
ATOM 661 N N . ILE A 1 85 ? -13.000 -1.180 -2.157 1.00 56.44 85 ILE A N 1
ATOM 662 C CA . ILE A 1 85 ? -12.772 -2.318 -1.260 1.00 56.44 85 ILE A CA 1
ATOM 663 C C . ILE A 1 85 ? -14.152 -2.758 -0.767 1.00 56.44 85 ILE A C 1
ATOM 665 O O . ILE A 1 85 ? -14.741 -2.147 0.118 1.00 56.44 85 ILE A O 1
ATOM 669 N N . SER A 1 86 ? -14.710 -3.780 -1.414 1.00 56.03 86 SER A N 1
ATOM 670 C CA . SER A 1 86 ? -16.086 -4.225 -1.169 1.00 56.03 86 SER A CA 1
ATOM 671 C C . SER A 1 86 ? -16.204 -5.013 0.139 1.00 56.03 86 SER A C 1
ATOM 673 O O . SER A 1 86 ? -17.304 -5.165 0.659 1.00 56.03 86 SER A O 1
ATOM 675 N N . ASP A 1 87 ? -15.065 -5.448 0.690 1.00 58.28 87 ASP A N 1
ATOM 676 C CA . ASP A 1 87 ? -14.930 -6.138 1.977 1.00 58.28 87 ASP A CA 1
ATOM 677 C C . ASP A 1 87 ? -14.679 -5.192 3.162 1.00 58.28 87 ASP A C 1
ATOM 679 O O . ASP A 1 87 ? -14.374 -5.637 4.272 1.00 58.28 87 ASP A O 1
ATOM 683 N N . GLN A 1 88 ? -14.830 -3.874 2.979 1.00 54.69 88 GLN A N 1
ATOM 684 C CA . GLN A 1 88 ? -14.898 -2.996 4.142 1.00 54.69 88 GLN A CA 1
ATOM 685 C C . GLN A 1 88 ? -16.141 -3.386 4.956 1.00 54.69 88 GLN A C 1
ATOM 687 O O . GLN A 1 88 ? -17.230 -3.501 4.383 1.00 54.69 88 GLN A O 1
ATOM 692 N N . PRO A 1 89 ? -16.024 -3.592 6.281 1.00 54.50 89 PRO A N 1
ATOM 693 C CA . PRO A 1 89 ? -17.165 -3.940 7.111 1.00 54.50 89 PRO A CA 1
ATOM 694 C C . PRO A 1 89 ? -18.212 -2.832 6.995 1.00 54.50 89 PRO A C 1
ATOM 696 O O . PRO A 1 89 ? -18.074 -1.752 7.573 1.00 54.50 89 PRO A O 1
ATOM 699 N N . ARG A 1 90 ? -19.260 -3.106 6.214 1.00 51.34 90 ARG A N 1
ATOM 700 C CA . ARG A 1 90 ? -20.364 -2.186 5.972 1.00 51.34 90 ARG A CA 1
ATOM 701 C C . ARG A 1 90 ? -20.975 -1.828 7.320 1.00 51.34 90 ARG A C 1
ATOM 703 O O . ARG A 1 90 ? -21.579 -2.674 7.977 1.00 51.34 90 ARG A O 1
ATOM 710 N N . ILE A 1 91 ? -20.843 -0.564 7.720 1.00 51.75 91 ILE A N 1
ATOM 711 C CA . ILE A 1 91 ? -21.661 -0.003 8.790 1.00 51.75 91 ILE A CA 1
ATOM 712 C C . ILE A 1 91 ? -23.087 0.026 8.239 1.00 51.75 91 ILE A C 1
ATOM 714 O O . ILE A 1 91 ? -23.508 0.971 7.572 1.00 51.75 91 ILE A O 1
ATOM 718 N N . THR A 1 92 ? -23.862 -1.024 8.483 1.00 51.09 92 THR A N 1
ATOM 719 C CA . THR A 1 92 ? -25.302 -0.837 8.579 1.00 51.09 92 THR A CA 1
ATOM 720 C C . THR A 1 92 ? -25.513 0.061 9.786 1.00 51.09 92 THR A C 1
ATOM 722 O O . THR A 1 92 ? -25.437 -0.406 10.920 1.00 51.09 92 THR A O 1
ATOM 725 N N . VAL A 1 93 ? -25.759 1.353 9.547 1.00 52.03 93 VAL A N 1
ATOM 726 C CA . VAL A 1 93 ? -26.418 2.246 10.511 1.00 52.03 93 VAL A CA 1
ATOM 727 C C . VAL A 1 93 ? -27.863 1.752 10.636 1.00 52.03 93 VAL A C 1
ATOM 729 O O . VAL A 1 93 ? -28.812 2.357 10.150 1.00 52.03 93 VAL A O 1
ATOM 732 N N . GLY A 1 94 ? -28.013 0.544 11.171 1.00 46.16 94 GLY A N 1
ATOM 733 C CA . GLY A 1 94 ? -29.267 0.003 11.641 1.00 46.16 94 GLY A CA 1
ATOM 734 C C . GLY A 1 94 ? -29.417 0.506 13.058 1.00 46.16 94 GLY A C 1
ATOM 735 O O . GLY A 1 94 ? -28.819 -0.058 13.962 1.00 46.16 94 GLY A O 1
ATOM 736 N N . ASP A 1 95 ? -30.133 1.617 13.187 1.00 46.62 95 ASP A N 1
ATOM 737 C CA . ASP A 1 95 ? -30.950 1.946 14.348 1.00 46.62 95 ASP A CA 1
ATOM 738 C C . ASP A 1 95 ? -30.352 1.557 15.715 1.00 46.62 95 ASP A C 1
ATOM 740 O O . ASP A 1 95 ? -30.656 0.508 16.282 1.00 46.62 95 ASP A O 1
ATOM 744 N N . SER A 1 96 ? -29.525 2.437 16.285 1.00 47.31 96 SER A N 1
ATOM 745 C CA . SER A 1 96 ? -29.041 2.327 17.671 1.00 47.31 96 SER A CA 1
ATOM 746 C C . SER A 1 96 ? -30.146 2.595 18.711 1.00 47.31 96 SER A C 1
ATOM 748 O O . SER A 1 96 ? -29.892 3.232 19.732 1.00 47.31 96 SER A O 1
ATOM 750 N N . SER A 1 97 ? -31.379 2.140 18.475 1.00 46.03 97 SER A N 1
ATOM 751 C CA . SER A 1 97 ? -32.519 2.367 19.368 1.00 46.03 97 SER A CA 1
ATOM 752 C C . SER A 1 97 ? -32.690 1.304 20.459 1.00 46.03 97 SER A C 1
ATOM 754 O O . SER A 1 97 ? -33.577 1.450 21.294 1.00 46.03 97 SER A O 1
ATOM 756 N N . MET A 1 98 ? -31.852 0.261 20.518 1.00 49.41 98 MET A N 1
ATOM 757 C CA . MET A 1 98 ? -32.000 -0.821 21.507 1.00 49.41 98 MET A CA 1
ATOM 758 C C . MET A 1 98 ? -30.650 -1.341 22.032 1.00 49.41 98 MET A C 1
ATOM 760 O O . MET A 1 98 ? -30.320 -2.517 21.901 1.00 49.41 98 MET A O 1
ATOM 764 N N . GLY A 1 99 ? -29.853 -0.462 22.641 1.00 53.78 99 GLY A N 1
ATOM 765 C CA . GLY A 1 99 ? -28.837 -0.864 23.622 1.00 53.78 99 GLY A CA 1
ATOM 766 C C . GLY A 1 99 ? -29.423 -0.729 25.033 1.00 53.78 99 GLY A C 1
ATOM 767 O O . GLY A 1 99 ? -30.185 0.214 25.255 1.00 53.78 99 GLY A O 1
ATOM 768 N N . PRO A 1 100 ? -29.137 -1.641 25.983 1.00 48.56 100 PRO A N 1
ATOM 769 C CA . PRO A 1 100 ? -29.694 -1.570 27.330 1.00 48.56 100 PRO A CA 1
ATOM 770 C C . PRO A 1 100 ? -29.377 -0.207 27.948 1.00 48.56 100 PRO A C 1
ATOM 772 O O . PRO A 1 100 ? -28.227 0.182 28.103 1.00 48.56 100 PRO A O 1
ATOM 775 N N . GLN A 1 101 ? -30.431 0.529 28.282 1.00 53.94 101 GLN A N 1
ATOM 776 C CA . GLN A 1 101 ? -30.403 1.898 28.801 1.00 53.94 101 GLN A CA 1
ATOM 777 C C . GLN A 1 101 ? -29.999 1.954 30.292 1.00 53.94 101 GLN A C 1
ATOM 779 O O . GLN A 1 101 ? -30.369 2.875 31.018 1.00 53.94 101 GLN A O 1
ATOM 784 N N . GLY A 1 102 ? -29.268 0.939 30.755 1.00 54.47 102 GLY A N 1
ATOM 785 C CA . GLY A 1 102 ? -28.653 0.841 32.073 1.00 54.47 102 GLY A CA 1
ATOM 786 C C . GLY A 1 102 ? -27.151 0.672 31.882 1.00 54.47 102 GLY A C 1
ATOM 787 O O . GLY A 1 102 ? -26.746 0.067 30.894 1.00 54.47 102 GLY A O 1
ATOM 788 N N . GLY A 1 103 ? -26.352 1.248 32.786 1.00 59.66 103 GLY A N 1
ATOM 789 C CA . GLY A 1 103 ? -24.886 1.213 32.745 1.00 59.66 103 GLY A CA 1
ATOM 790 C C . GLY A 1 103 ? -24.316 -0.165 32.398 1.00 59.66 103 GLY A C 1
ATOM 791 O O . GLY A 1 103 ? -24.970 -1.198 32.563 1.00 59.66 103 GLY A O 1
ATOM 792 N N . TYR A 1 104 ? -23.079 -0.176 31.906 1.00 65.62 104 TYR A N 1
ATOM 793 C CA . TYR A 1 104 ? -22.378 -1.390 31.489 1.00 65.62 104 TYR A CA 1
ATOM 794 C C . TYR A 1 104 ? -22.277 -2.434 32.617 1.00 65.62 104 TYR A C 1
ATOM 796 O O . TYR A 1 104 ? -22.049 -3.615 32.344 1.00 65.62 104 TYR A O 1
ATOM 804 N N . VAL A 1 105 ? -22.482 -2.014 33.869 1.00 67.44 105 VAL A N 1
ATOM 805 C CA . VAL A 1 105 ? -22.553 -2.860 35.062 1.00 67.44 105 VAL A CA 1
ATOM 806 C C . VAL A 1 105 ? -23.976 -2.884 35.641 1.00 67.44 105 VAL A C 1
ATOM 808 O O . VAL A 1 105 ? -24.566 -1.854 35.966 1.00 67.44 105 VAL A O 1
ATOM 811 N N . THR A 1 106 ? -24.534 -4.083 35.840 1.00 73.19 106 THR A N 1
ATOM 812 C CA . THR A 1 106 ? -25.762 -4.263 36.632 1.00 73.19 106 THR A CA 1
ATOM 813 C C . THR A 1 106 ? -25.485 -3.919 38.094 1.00 73.19 106 THR A C 1
ATOM 815 O O . THR A 1 106 ? -24.699 -4.616 38.733 1.00 73.19 106 THR A O 1
ATOM 818 N N . ARG A 1 107 ? -26.138 -2.880 38.628 1.00 72.94 107 ARG A N 1
ATOM 819 C CA . ARG A 1 107 ? -25.980 -2.456 40.029 1.00 72.94 107 ARG A CA 1
ATOM 820 C C . ARG A 1 107 ? -26.613 -3.470 40.988 1.00 72.94 107 ARG A C 1
ATOM 822 O O . ARG A 1 107 ? -27.808 -3.750 40.859 1.00 72.94 107 ARG A O 1
ATOM 829 N N . ILE A 1 108 ? -25.839 -4.012 41.932 1.00 68.19 108 ILE A N 1
ATOM 830 C CA . ILE A 1 108 ? -26.299 -4.996 42.931 1.00 68.19 108 ILE A CA 1
ATOM 831 C C . ILE A 1 108 ? -26.226 -4.396 44.337 1.00 68.19 108 ILE A C 1
ATOM 833 O O . ILE A 1 108 ? -27.211 -4.462 45.076 1.00 68.19 108 ILE A O 1
ATOM 837 N N . THR A 1 109 ? -25.089 -3.802 44.709 1.00 74.62 109 THR A N 1
ATOM 838 C CA . THR A 1 109 ? -24.889 -3.154 46.019 1.00 74.62 109 THR A CA 1
ATOM 839 C C . THR A 1 109 ? -24.995 -1.632 45.968 1.00 74.62 109 THR A C 1
ATOM 841 O O . THR A 1 109 ? -25.166 -1.022 47.025 1.00 74.62 109 THR A O 1
ATOM 844 N N . ASN A 1 110 ? -24.976 -1.028 44.770 1.00 76.31 110 ASN A N 1
ATOM 845 C CA . ASN A 1 110 ? -25.036 0.422 44.549 1.00 76.31 110 ASN A CA 1
ATOM 846 C C . ASN A 1 110 ? -23.980 1.170 45.385 1.00 76.31 110 ASN A C 1
ATOM 848 O O . ASN A 1 110 ? -24.275 2.165 46.052 1.00 76.31 110 ASN A O 1
ATOM 852 N N . ASP A 1 111 ? -22.770 0.611 45.413 1.00 80.69 111 ASP A N 1
ATOM 853 C CA . ASP A 1 111 ? -21.625 1.151 46.133 1.00 80.69 111 ASP A CA 1
ATOM 854 C C . ASP A 1 111 ? -20.668 1.896 45.188 1.00 80.69 111 ASP A C 1
ATOM 856 O O . ASP A 1 111 ? -20.701 1.741 43.968 1.00 80.69 111 ASP A O 1
ATOM 860 N N . ALA A 1 112 ? -19.771 2.698 45.767 1.00 79.81 112 ALA A N 1
ATOM 861 C CA . ALA A 1 112 ? -18.808 3.495 45.004 1.00 79.81 112 ALA A CA 1
ATOM 862 C C . ALA A 1 112 ? -17.854 2.648 44.133 1.00 79.81 112 ALA A C 1
ATOM 864 O O . ALA A 1 112 ? -17.210 3.176 43.232 1.00 79.81 112 ALA A O 1
ATOM 865 N N . ARG A 1 113 ? -17.747 1.338 44.395 1.00 81.69 113 ARG A N 1
ATOM 866 C CA . ARG A 1 113 ? -16.897 0.422 43.633 1.00 81.69 113 ARG A CA 1
ATOM 867 C C . ARG A 1 113 ? -17.591 -0.047 42.352 1.00 81.69 113 ARG A C 1
ATOM 869 O O . ARG A 1 113 ? -16.917 -0.233 41.340 1.00 81.69 113 ARG A O 1
ATOM 876 N N . GLU A 1 114 ? -18.909 -0.243 42.381 1.00 82.50 114 GLU A N 1
ATOM 877 C CA . GLU A 1 114 ? -19.723 -0.458 41.178 1.00 82.50 114 GLU A CA 1
ATOM 878 C C . GLU A 1 114 ? -19.719 0.785 40.273 1.00 82.50 114 GLU A C 1
ATOM 880 O O . GLU A 1 114 ? -19.574 0.632 39.061 1.00 82.50 114 GLU A O 1
ATOM 885 N N . ASP A 1 115 ? -19.776 1.994 40.847 1.00 82.06 115 ASP A N 1
ATOM 886 C CA . ASP A 1 115 ? -19.688 3.253 40.086 1.00 82.06 115 ASP A CA 1
ATOM 887 C C . ASP A 1 115 ? -18.324 3.414 39.386 1.00 82.06 115 ASP A C 1
ATOM 889 O O . ASP A 1 115 ? -18.271 3.717 38.194 1.00 82.06 115 ASP A O 1
ATOM 893 N N . GLU A 1 116 ? -17.217 3.127 40.084 1.00 82.69 116 GLU A N 1
ATOM 894 C CA . GLU A 1 116 ? -15.872 3.143 39.488 1.00 82.69 116 GLU A CA 1
ATOM 895 C C . GLU A 1 116 ? -15.727 2.077 38.385 1.00 82.69 116 GLU A C 1
ATOM 897 O O . GLU A 1 116 ? -15.080 2.304 37.361 1.00 82.69 116 GLU A O 1
ATOM 902 N N . MET A 1 117 ? -16.338 0.899 38.554 1.00 80.94 117 MET A N 1
ATOM 903 C CA . MET A 1 117 ? -16.350 -0.129 37.509 1.00 80.94 117 MET A CA 1
ATOM 904 C C . MET A 1 117 ? -17.157 0.296 36.279 1.00 80.94 117 MET A C 1
ATOM 906 O O . MET A 1 117 ? -16.704 0.032 35.165 1.00 80.94 117 MET A O 1
ATOM 910 N N . ASP A 1 118 ? -18.308 0.945 36.450 1.00 83.69 118 ASP A N 1
ATOM 911 C CA . ASP A 1 118 ? -19.124 1.432 35.331 1.00 83.69 118 ASP A CA 1
ATOM 912 C C . ASP A 1 118 ? -18.382 2.527 34.543 1.00 83.69 118 ASP A C 1
ATOM 914 O O . ASP A 1 118 ? -18.302 2.461 33.314 1.00 83.69 118 ASP A O 1
ATOM 918 N N . GLU A 1 119 ? -17.723 3.459 35.242 1.00 85.19 119 GLU A N 1
ATOM 919 C CA . GLU A 1 119 ? -16.882 4.494 34.627 1.00 85.19 119 GLU A CA 1
ATOM 920 C C . GLU A 1 119 ? -15.675 3.887 33.891 1.00 85.19 119 GLU A C 1
ATOM 922 O O . GLU A 1 119 ? -15.410 4.207 32.726 1.00 85.19 119 GLU A O 1
ATOM 927 N N . ASN A 1 120 ? -14.972 2.945 34.525 1.00 86.12 120 ASN A N 1
ATOM 928 C CA . ASN A 1 120 ? -13.836 2.257 33.918 1.00 86.12 120 ASN A CA 1
ATOM 929 C C . ASN A 1 120 ? -14.250 1.446 32.677 1.00 86.12 120 ASN A C 1
ATOM 931 O O . ASN A 1 120 ? -13.527 1.443 31.677 1.00 86.12 120 ASN A O 1
ATOM 935 N N . ILE A 1 121 ? -15.407 0.773 32.686 1.00 86.19 121 ILE A N 1
ATOM 936 C CA . ILE A 1 121 ? -15.899 0.044 31.505 1.00 86.19 121 ILE A CA 1
ATOM 937 C C . ILE A 1 121 ? -16.380 1.001 30.411 1.00 86.19 121 ILE A C 1
ATOM 939 O O . ILE A 1 121 ? -16.141 0.735 29.231 1.00 86.19 121 ILE A O 1
ATOM 943 N N . GLN A 1 122 ? -16.971 2.143 30.757 1.00 86.06 122 GLN A N 1
ATOM 944 C CA . GLN A 1 122 ? -17.319 3.169 29.775 1.00 86.06 122 GLN A CA 1
ATOM 945 C C . GLN A 1 122 ? -16.074 3.719 29.055 1.00 86.06 122 GLN A C 1
ATOM 947 O O . GLN A 1 122 ? -16.079 3.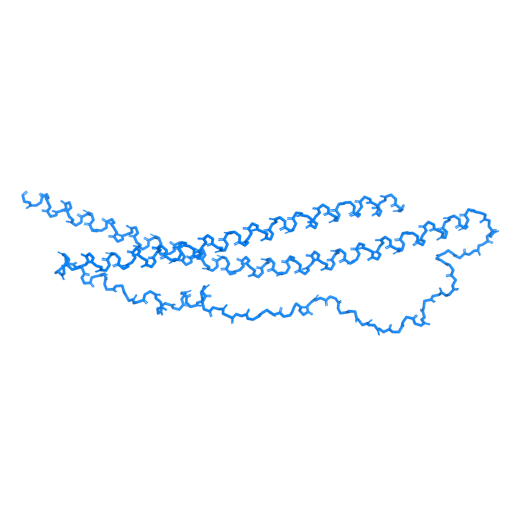887 27.827 1.00 86.06 122 GLN A O 1
ATOM 952 N N . GLN A 1 123 ? -14.977 3.932 29.785 1.00 87.00 123 GLN A N 1
ATOM 953 C CA . GLN A 1 123 ? -13.685 4.297 29.197 1.00 87.00 123 GLN A CA 1
ATOM 954 C C . GLN A 1 123 ? -13.142 3.189 28.280 1.00 87.00 123 GLN A C 1
ATOM 956 O O . GLN A 1 123 ? -12.720 3.472 27.156 1.00 87.00 123 GLN A O 1
ATOM 961 N N . VAL A 1 124 ? -13.214 1.918 28.701 1.00 86.81 124 VAL A N 1
ATOM 962 C CA . VAL A 1 124 ? -12.844 0.778 27.842 1.00 86.81 124 VAL A CA 1
ATOM 963 C C . VAL A 1 124 ? -13.687 0.742 26.565 1.00 86.81 124 VAL A C 1
ATOM 965 O O . VAL A 1 124 ? -13.122 0.586 25.488 1.00 86.81 124 VAL A O 1
ATOM 968 N N . SER A 1 125 ? -15.007 0.918 26.654 1.00 85.69 125 SER A N 1
ATOM 969 C CA . SER A 1 125 ? -15.920 0.926 25.499 1.00 85.69 125 SER A CA 1
ATOM 970 C C . SER A 1 125 ? -15.496 1.968 24.457 1.00 85.69 125 SER A C 1
ATOM 972 O O . SER A 1 125 ? -15.395 1.674 23.263 1.00 85.69 125 SER A O 1
ATOM 974 N N . THR A 1 126 ? -15.116 3.159 24.924 1.00 87.31 126 THR A N 1
ATOM 975 C CA . THR A 1 126 ? -14.588 4.229 24.068 1.00 87.31 126 THR A CA 1
ATOM 976 C C . THR A 1 126 ? -13.257 3.833 23.419 1.00 87.31 126 THR A C 1
ATOM 978 O O . THR A 1 126 ? -13.072 4.009 22.214 1.00 87.31 126 THR A O 1
ATOM 981 N N . MET A 1 127 ? -12.330 3.249 24.186 1.00 86.50 127 MET A N 1
ATOM 982 C CA . MET A 1 127 ? -11.045 2.782 23.651 1.00 86.50 127 MET A CA 1
ATOM 983 C C . MET A 1 127 ? -11.204 1.655 22.628 1.00 86.50 127 MET A C 1
ATOM 985 O O . MET A 1 127 ? -10.518 1.664 21.609 1.00 86.50 127 MET A O 1
ATOM 989 N N . VAL A 1 128 ? -12.129 0.722 22.854 1.00 87.94 128 VAL A N 1
ATOM 990 C CA . VAL A 1 128 ? -12.458 -0.349 21.903 1.00 87.94 128 VAL A CA 1
ATOM 991 C C . VAL A 1 128 ? -13.050 0.228 20.616 1.00 87.94 128 VAL A C 1
ATOM 993 O O . VAL A 1 128 ? -12.688 -0.220 19.529 1.00 87.94 128 VAL A O 1
ATOM 996 N N . GLY A 1 129 ? -13.888 1.265 20.710 1.00 88.62 129 GLY A N 1
ATOM 997 C CA . GLY A 1 129 ? -14.372 2.004 19.541 1.00 88.62 129 GLY A CA 1
ATOM 998 C C . GLY A 1 129 ? -13.232 2.599 18.707 1.00 88.62 129 GLY A C 1
ATOM 999 O O . GLY A 1 129 ? -13.200 2.431 17.488 1.00 88.62 129 GLY A O 1
ATOM 1000 N N . ASN A 1 130 ? -12.246 3.215 19.361 1.00 87.56 130 ASN A N 1
ATOM 1001 C CA . ASN A 1 130 ? -11.068 3.763 18.682 1.00 87.56 130 ASN A CA 1
ATOM 1002 C C . ASN A 1 130 ? -10.188 2.667 18.058 1.00 87.56 130 ASN A C 1
ATOM 1004 O O . ASN A 1 130 ? -9.754 2.812 16.917 1.00 87.56 130 ASN A O 1
ATOM 1008 N N . LEU A 1 131 ? -9.964 1.554 18.768 1.00 88.69 131 LEU A N 1
ATOM 1009 C CA . LEU A 1 131 ? -9.242 0.385 18.247 1.00 88.69 131 LEU A CA 1
ATOM 1010 C C . LEU A 1 131 ? -9.916 -0.183 16.993 1.00 88.69 131 LEU A C 1
ATOM 1012 O O . LEU A 1 131 ? -9.233 -0.539 16.036 1.00 88.69 131 LEU A O 1
ATOM 1016 N N . ARG A 1 132 ? -11.254 -0.229 16.970 1.00 89.75 132 ARG A N 1
ATOM 1017 C CA . ARG A 1 132 ? -12.022 -0.674 15.802 1.00 89.75 132 ARG A CA 1
ATOM 1018 C C . ARG A 1 132 ? -11.791 0.228 14.593 1.00 89.75 132 ARG A C 1
ATOM 1020 O O . ARG A 1 132 ? -11.628 -0.291 13.494 1.00 89.75 132 ARG A O 1
ATOM 1027 N N . ASN A 1 133 ? -11.789 1.545 14.783 1.00 89.00 133 ASN A N 1
ATOM 1028 C CA . ASN A 1 133 ? -11.533 2.478 13.685 1.00 89.00 133 ASN A CA 1
ATOM 1029 C C . ASN A 1 133 ? -10.108 2.299 13.140 1.00 89.00 133 ASN A C 1
ATOM 1031 O O . ASN A 1 133 ? -9.957 2.093 11.943 1.00 89.00 133 ASN A O 1
ATOM 1035 N N . MET A 1 134 ? -9.097 2.207 14.014 1.00 90.25 134 MET A N 1
ATOM 1036 C CA . MET A 1 134 ? -7.716 1.920 13.592 1.00 90.25 134 MET A CA 1
ATOM 1037 C C . MET A 1 134 ? -7.599 0.588 12.839 1.00 90.25 134 MET A C 1
ATOM 1039 O O . MET A 1 134 ? -6.899 0.513 11.838 1.00 90.25 134 MET A O 1
ATOM 1043 N N . ALA A 1 135 ? -8.312 -0.458 13.264 1.00 88.00 135 ALA A N 1
ATOM 1044 C CA . ALA A 1 135 ? -8.323 -1.734 12.551 1.00 88.00 135 ALA A CA 1
ATOM 1045 C C . ALA A 1 135 ? -8.940 -1.625 11.143 1.00 88.00 135 ALA A C 1
ATOM 1047 O O . ALA A 1 135 ? -8.497 -2.315 10.224 1.00 88.00 135 ALA A O 1
ATOM 1048 N N . ILE A 1 136 ? -9.947 -0.764 10.957 1.00 88.88 136 ILE A N 1
ATOM 1049 C CA . ILE A 1 136 ? -10.536 -0.492 9.638 1.00 88.88 136 ILE A CA 1
ATOM 1050 C C . ILE A 1 136 ? -9.546 0.268 8.756 1.00 88.88 136 ILE A C 1
ATOM 1052 O O . ILE A 1 136 ? -9.367 -0.117 7.598 1.00 88.88 136 ILE A O 1
ATOM 1056 N N . ASP A 1 137 ? -8.891 1.293 9.297 1.00 89.44 137 ASP A N 1
ATOM 1057 C CA . ASP A 1 137 ? -7.898 2.088 8.570 1.00 89.44 137 ASP A CA 1
ATOM 1058 C C . ASP A 1 137 ? -6.722 1.204 8.135 1.00 89.44 137 ASP A C 1
ATOM 1060 O O . ASP A 1 137 ? -6.408 1.135 6.949 1.00 89.44 137 ASP A O 1
ATOM 1064 N N . MET A 1 138 ? -6.173 0.407 9.060 1.00 89.94 138 MET A N 1
ATOM 1065 C CA . MET A 1 138 ? -5.129 -0.583 8.768 1.00 89.94 138 MET A CA 1
ATOM 1066 C C . MET A 1 138 ? -5.558 -1.583 7.689 1.00 89.94 138 MET A C 1
ATOM 1068 O O . MET A 1 138 ? -4.790 -1.876 6.780 1.00 89.94 138 MET A O 1
ATOM 1072 N N . SER A 1 139 ? -6.776 -2.125 7.773 1.00 89.56 139 SER A N 1
ATOM 1073 C CA . SER A 1 139 ? -7.282 -3.103 6.798 1.00 89.56 139 SER A CA 1
ATOM 1074 C C . SER A 1 139 ? -7.413 -2.503 5.394 1.00 89.56 139 SER A C 1
ATOM 1076 O O . SER A 1 139 ? -7.072 -3.137 4.390 1.00 89.56 139 SER A O 1
ATOM 1078 N N . THR A 1 140 ? -7.885 -1.260 5.327 1.00 87.88 140 THR A N 1
ATOM 1079 C CA . THR A 1 140 ? -8.045 -0.519 4.073 1.00 87.88 140 THR A CA 1
ATOM 1080 C C . THR A 1 140 ? -6.683 -0.230 3.453 1.00 87.88 140 THR A C 1
ATOM 1082 O O . THR A 1 140 ? -6.482 -0.503 2.271 1.00 87.88 140 THR A O 1
ATOM 1085 N N . GLU A 1 141 ? -5.736 0.237 4.266 1.00 88.06 141 GLU A N 1
ATOM 1086 C CA . GLU A 1 141 ? -4.378 0.548 3.828 1.00 88.06 141 GLU A CA 1
ATOM 1087 C C . GLU A 1 141 ? -3.635 -0.702 3.342 1.00 88.06 141 GLU A C 1
ATOM 1089 O O . GLU A 1 141 ? -3.135 -0.724 2.222 1.00 88.06 141 GLU A O 1
ATOM 1094 N N . VAL A 1 142 ? -3.681 -1.808 4.093 1.00 90.19 142 VAL A N 1
ATOM 1095 C CA . VAL A 1 142 ? -3.098 -3.093 3.664 1.00 90.19 142 VAL A CA 1
ATOM 1096 C C . VAL A 1 142 ? -3.714 -3.581 2.349 1.00 90.19 142 VAL A C 1
ATOM 1098 O O . VAL A 1 142 ? -3.012 -4.090 1.477 1.00 90.19 142 VAL A O 1
ATOM 1101 N N . SER A 1 143 ? -5.027 -3.417 2.169 1.00 88.69 143 SER A N 1
ATOM 1102 C CA . SER A 1 143 ? -5.698 -3.798 0.919 1.00 88.69 143 SER A CA 1
ATOM 1103 C C . SER A 1 143 ? -5.237 -2.946 -0.268 1.00 88.69 143 SER A C 1
ATOM 1105 O O . SER A 1 143 ? -5.067 -3.473 -1.370 1.00 88.69 143 SER A O 1
ATOM 1107 N N . ASN A 1 144 ? -5.012 -1.647 -0.052 1.00 85.81 144 ASN A N 1
ATOM 1108 C CA . ASN A 1 144 ? -4.469 -0.744 -1.067 1.00 85.81 144 ASN A CA 1
ATOM 1109 C C . ASN A 1 144 ? -3.025 -1.115 -1.424 1.00 85.81 144 ASN A C 1
ATOM 1111 O O . ASN A 1 144 ? -2.713 -1.291 -2.605 1.00 85.81 144 ASN A O 1
ATOM 1115 N N . GLN A 1 145 ? -2.178 -1.314 -0.413 1.00 88.69 145 GLN A N 1
ATOM 1116 C CA . GLN A 1 145 ? -0.776 -1.697 -0.581 1.00 88.69 145 GLN A CA 1
ATOM 1117 C C . GLN A 1 145 ? -0.628 -3.051 -1.280 1.00 88.69 145 GLN A C 1
ATOM 1119 O O . GLN A 1 145 ? 0.200 -3.182 -2.174 1.00 88.69 145 GLN A O 1
ATOM 1124 N N . ASN A 1 146 ? -1.475 -4.040 -0.975 1.00 88.94 146 ASN A N 1
ATOM 1125 C CA . ASN A 1 146 ? -1.461 -5.334 -1.672 1.00 88.94 146 ASN A CA 1
ATOM 1126 C C . ASN A 1 146 ? -1.718 -5.190 -3.177 1.00 88.94 146 ASN A C 1
ATOM 1128 O O . ASN A 1 146 ? -1.029 -5.800 -3.990 1.00 88.94 146 ASN A O 1
ATOM 1132 N N . ARG A 1 147 ? -2.661 -4.331 -3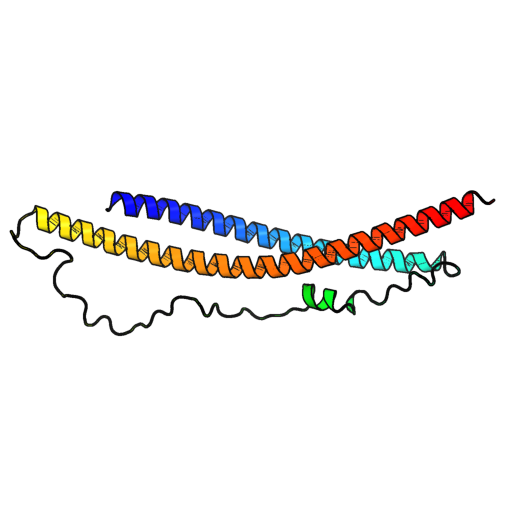.574 1.00 87.19 147 ARG A N 1
ATOM 1133 C CA . ARG A 1 147 ? -2.903 -4.066 -5.001 1.00 87.19 147 ARG A CA 1
ATOM 1134 C C . ARG A 1 147 ? -1.749 -3.314 -5.651 1.00 87.19 147 ARG A C 1
ATOM 1136 O O . ARG A 1 147 ? -1.474 -3.527 -6.829 1.00 87.19 147 ARG A O 1
ATOM 1143 N N . GLN A 1 148 ? -1.103 -2.411 -4.915 1.00 86.25 148 GLN A N 1
ATOM 1144 C CA . GLN A 1 148 ? 0.104 -1.742 -5.393 1.00 86.25 148 GLN A CA 1
ATOM 1145 C C . GLN A 1 148 ? 1.249 -2.742 -5.586 1.00 86.25 148 GLN A C 1
ATOM 1147 O O . GLN A 1 148 ? 1.904 -2.713 -6.625 1.00 86.25 148 GLN A O 1
ATOM 1152 N N . LEU A 1 149 ? 1.431 -3.673 -4.650 1.00 88.94 149 LEU A N 1
ATOM 1153 C CA . LEU A 1 149 ? 2.402 -4.759 -4.752 1.00 88.94 149 LEU A CA 1
ATOM 1154 C C . LEU A 1 149 ? 2.164 -5.637 -5.982 1.00 88.94 149 LEU A C 1
ATOM 1156 O O . LEU A 1 149 ? 3.130 -5.960 -6.666 1.00 88.94 149 LEU A O 1
ATOM 1160 N N . ASP A 1 150 ? 0.914 -5.970 -6.310 1.00 87.81 150 ASP A N 1
ATOM 1161 C CA . ASP A 1 150 ? 0.601 -6.737 -7.523 1.00 87.81 150 ASP A CA 1
ATOM 1162 C C . ASP A 1 150 ? 1.047 -5.997 -8.798 1.00 87.81 150 ASP A C 1
ATOM 1164 O O . ASP A 1 150 ? 1.655 -6.595 -9.690 1.00 87.81 150 ASP A O 1
ATOM 1168 N N . ARG A 1 151 ? 0.813 -4.677 -8.876 1.00 84.25 151 ARG A N 1
ATOM 1169 C CA . ARG A 1 151 ? 1.281 -3.851 -10.006 1.00 84.25 151 ARG A CA 1
ATOM 1170 C C . ARG A 1 151 ? 2.802 -3.775 -10.063 1.00 84.25 151 ARG A C 1
ATOM 1172 O O . ARG A 1 151 ? 3.384 -3.957 -11.129 1.00 84.25 151 ARG A O 1
ATOM 1179 N N . ILE A 1 152 ? 3.447 -3.527 -8.923 1.00 86.94 152 ILE A N 1
ATOM 1180 C CA . ILE A 1 152 ? 4.909 -3.508 -8.797 1.00 86.94 152 ILE A CA 1
ATOM 1181 C C . ILE A 1 152 ? 5.486 -4.848 -9.252 1.00 86.94 152 ILE A C 1
ATOM 1183 O O . ILE A 1 152 ? 6.434 -4.869 -10.029 1.00 86.94 152 ILE A O 1
ATOM 1187 N N . HIS A 1 153 ? 4.900 -5.965 -8.826 1.00 87.44 153 HIS A N 1
ATOM 1188 C CA . HIS A 1 153 ? 5.342 -7.300 -9.209 1.00 87.44 153 HIS A CA 1
ATOM 1189 C C . HIS A 1 153 ? 5.269 -7.509 -10.727 1.00 87.44 153 HIS A C 1
ATOM 1191 O O . HIS A 1 153 ? 6.246 -7.961 -11.330 1.00 87.44 153 HIS A O 1
ATOM 1197 N N . ASP A 1 154 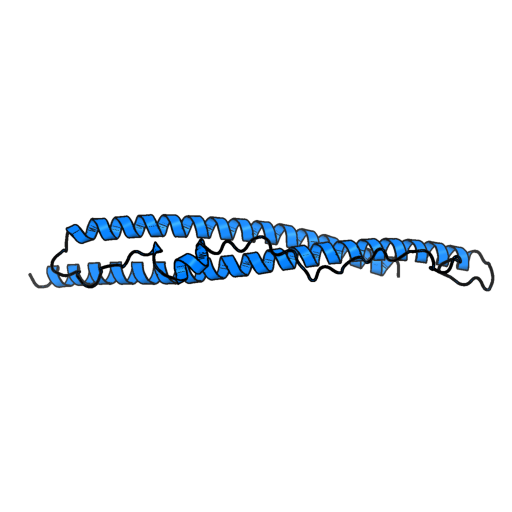? 4.152 -7.138 -11.361 1.00 84.81 154 ASP A N 1
ATOM 1198 C CA . ASP A 1 154 ? 4.008 -7.217 -12.818 1.00 84.81 154 ASP A CA 1
ATOM 1199 C C . ASP A 1 154 ? 5.050 -6.323 -13.534 1.00 84.81 154 ASP A C 1
ATOM 1201 O O . ASP A 1 154 ? 5.726 -6.788 -14.458 1.00 84.81 154 ASP A O 1
ATOM 1205 N N . LYS A 1 155 ? 5.272 -5.083 -13.062 1.00 85.56 155 LYS A N 1
ATOM 1206 C CA . LYS A 1 155 ? 6.317 -4.171 -13.577 1.00 85.56 155 LYS A CA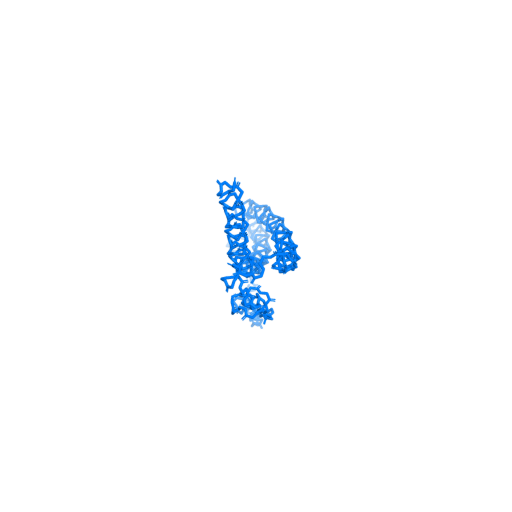 1
ATOM 1207 C C . LYS A 1 155 ? 7.733 -4.743 -13.413 1.00 85.56 155 LYS A C 1
ATOM 1209 O O . LYS A 1 155 ? 8.543 -4.647 -14.334 1.00 85.56 155 LYS A O 1
ATOM 1214 N N . VAL A 1 156 ? 8.055 -5.341 -12.264 1.00 85.88 156 VAL A N 1
ATOM 1215 C CA . VAL A 1 156 ? 9.366 -5.959 -11.980 1.00 85.88 156 VAL A CA 1
ATOM 1216 C C . VAL A 1 156 ? 9.610 -7.158 -12.884 1.00 85.88 156 VAL A C 1
ATOM 1218 O O . VAL A 1 156 ? 10.684 -7.264 -13.475 1.00 85.88 156 VAL A O 1
ATOM 1221 N N . CYS A 1 157 ? 8.632 -8.059 -13.002 1.00 82.06 157 CYS A N 1
ATOM 1222 C CA . CYS A 1 157 ? 8.748 -9.259 -13.830 1.00 82.06 157 CYS A CA 1
ATOM 1223 C C . CYS A 1 157 ? 9.068 -8.884 -15.280 1.00 82.06 157 CYS A C 1
ATOM 1225 O O . CYS A 1 157 ? 9.995 -9.420 -15.891 1.00 82.06 157 CYS A O 1
ATOM 1227 N N . PHE A 1 158 ? 8.359 -7.879 -15.780 1.00 79.00 158 PHE A N 1
ATOM 1228 C CA . PHE A 1 158 ? 8.550 -7.371 -17.118 1.00 79.00 158 PHE A CA 1
ATOM 1229 C C . PHE A 1 158 ? 9.917 -6.695 -17.325 1.00 79.00 158 PHE A C 1
ATOM 1231 O O . PHE A 1 158 ? 10.651 -7.054 -18.248 1.00 79.00 158 PHE A O 1
ATOM 1238 N N . ASN A 1 159 ? 10.314 -5.788 -16.424 1.00 78.56 159 ASN A N 1
ATOM 1239 C CA . ASN A 1 159 ? 11.639 -5.159 -16.459 1.00 78.56 159 ASN A CA 1
ATOM 1240 C C . ASN A 1 159 ? 12.779 -6.196 -16.372 1.00 78.56 159 ASN A C 1
ATOM 1242 O O . ASN A 1 159 ? 13.791 -6.073 -17.057 1.00 78.56 159 ASN A O 1
ATOM 1246 N N . CYS A 1 160 ? 12.620 -7.258 -15.578 1.00 82.81 160 CYS A N 1
ATOM 1247 C CA . CYS A 1 160 ? 13.604 -8.339 -15.475 1.00 82.81 160 CYS A CA 1
ATOM 1248 C C . CYS A 1 160 ? 13.779 -9.098 -16.802 1.00 82.81 160 CYS A C 1
ATOM 1250 O O . CYS A 1 160 ? 14.908 -9.374 -17.226 1.00 82.81 160 CYS A O 1
ATOM 1252 N N . SER A 1 161 ? 12.670 -9.394 -17.490 1.00 75.50 161 SER A N 1
ATOM 1253 C CA . SER A 1 161 ? 12.702 -10.017 -18.817 1.00 75.50 161 SER A CA 1
ATOM 1254 C C . SER A 1 161 ? 13.435 -9.137 -19.832 1.00 75.50 161 SER A C 1
ATOM 1256 O O . SER A 1 161 ? 14.230 -9.635 -20.629 1.00 75.50 161 SER A O 1
ATOM 1258 N N . LEU A 1 162 ? 13.217 -7.823 -19.770 1.00 69.31 162 LEU A N 1
ATOM 1259 C CA . LEU A 1 162 ? 13.874 -6.868 -20.657 1.00 69.31 162 LEU A CA 1
ATOM 1260 C C . LEU A 1 162 ? 15.373 -6.791 -20.471 1.00 69.31 162 LEU A C 1
ATOM 1262 O O . LEU A 1 162 ? 16.120 -6.939 -21.433 1.00 69.31 162 LEU A O 1
ATOM 1266 N N . VAL A 1 163 ? 15.808 -6.575 -19.231 1.00 76.31 163 VAL A N 1
ATOM 1267 C CA . VAL A 1 163 ? 17.233 -6.491 -18.906 1.00 76.31 163 VAL A CA 1
ATOM 1268 C C . VAL A 1 163 ? 17.933 -7.775 -19.348 1.00 76.31 163 VAL A C 1
ATOM 1270 O O . VAL A 1 163 ? 19.005 -7.719 -19.946 1.00 76.31 163 VAL A O 1
ATOM 1273 N N . SER A 1 164 ? 17.294 -8.931 -19.144 1.00 76.06 164 SER A N 1
ATOM 1274 C CA . SER A 1 164 ? 17.818 -10.220 -19.604 1.00 76.06 164 SER A CA 1
ATOM 1275 C C . SER A 1 164 ? 17.982 -10.274 -21.129 1.00 76.06 164 SER A C 1
ATOM 1277 O O . SER A 1 164 ? 19.025 -10.710 -21.616 1.00 76.06 164 SER A O 1
ATOM 1279 N N . PHE A 1 165 ? 16.989 -9.806 -21.893 1.00 70.56 165 PHE A N 1
ATOM 1280 C CA . PHE A 1 165 ? 17.055 -9.761 -23.357 1.00 70.56 165 PHE A CA 1
ATOM 1281 C C . PHE A 1 165 ? 18.142 -8.802 -23.864 1.00 70.56 165 PHE A C 1
ATOM 1283 O O . PHE A 1 165 ? 18.939 -9.173 -24.727 1.00 70.56 165 PHE A O 1
ATOM 1290 N N . SER A 1 166 ? 18.225 -7.596 -23.300 1.00 68.75 166 SER A N 1
ATOM 1291 C CA . SER A 1 166 ? 19.234 -6.602 -23.681 1.00 68.75 166 SER A CA 1
ATOM 1292 C C . SER A 1 166 ? 20.659 -7.080 -23.393 1.00 68.75 166 SER A C 1
ATOM 1294 O O . SER A 1 166 ? 21.533 -6.908 -24.243 1.00 68.75 166 SER A O 1
ATOM 1296 N N . LEU A 1 167 ? 20.892 -7.734 -22.247 1.00 74.19 167 LEU A N 1
ATOM 1297 C CA . LEU A 1 167 ? 22.198 -8.311 -21.909 1.00 74.19 167 LEU A CA 1
ATOM 1298 C C . LEU A 1 167 ? 22.606 -9.412 -22.899 1.00 74.19 167 LEU A C 1
ATOM 1300 O O . LEU A 1 167 ? 23.710 -9.358 -23.444 1.00 74.19 167 LEU A O 1
ATOM 1304 N N . LEU A 1 168 ? 21.696 -10.344 -23.212 1.00 73.38 168 LEU A N 1
ATOM 1305 C CA . LEU A 1 168 ? 21.926 -11.380 -24.231 1.00 73.38 168 LEU A CA 1
ATOM 1306 C C . LEU A 1 168 ? 22.255 -10.772 -25.599 1.00 73.38 168 LEU A C 1
ATOM 1308 O O . LEU A 1 168 ? 23.141 -11.262 -26.303 1.00 73.38 168 LEU A O 1
ATOM 1312 N N . GLY A 1 169 ? 21.560 -9.693 -25.965 1.00 69.38 169 GLY A N 1
ATOM 1313 C CA . GLY A 1 169 ? 21.812 -8.970 -27.203 1.00 69.38 169 GLY A CA 1
ATOM 1314 C C . GLY A 1 169 ? 23.217 -8.382 -27.264 1.00 69.38 169 GLY A C 1
ATOM 1315 O O . GLY A 1 169 ? 23.957 -8.639 -28.217 1.00 69.38 169 GLY A O 1
ATOM 1316 N N . SER A 1 170 ? 23.615 -7.652 -26.219 1.00 70.88 170 SER A N 1
ATOM 1317 C CA . SER A 1 170 ? 24.961 -7.084 -26.128 1.00 70.88 170 SER A CA 1
ATOM 1318 C C . SER A 1 170 ? 26.059 -8.152 -26.150 1.00 70.88 170 SER A C 1
ATOM 1320 O O . SER A 1 170 ? 27.042 -7.991 -26.876 1.00 70.88 170 SER A O 1
ATOM 1322 N N . ASP A 1 171 ? 25.871 -9.273 -25.447 1.00 78.25 171 ASP A N 1
ATOM 1323 C CA . ASP A 1 171 ? 26.834 -10.378 -25.426 1.00 78.25 171 ASP A CA 1
ATOM 1324 C C . ASP A 1 171 ? 27.005 -11.009 -26.810 1.00 78.25 171 ASP A C 1
ATOM 1326 O O . ASP A 1 171 ? 28.126 -11.330 -27.218 1.00 78.25 171 ASP A O 1
ATOM 1330 N N . LEU A 1 172 ? 25.917 -11.178 -27.570 1.00 73.31 172 LEU A N 1
ATOM 1331 C CA . LEU A 1 172 ? 26.004 -11.719 -28.924 1.00 73.31 172 LEU A CA 1
ATOM 1332 C C . LEU A 1 172 ? 26.770 -10.773 -29.856 1.00 73.31 172 LEU A C 1
ATOM 1334 O O . LEU A 1 172 ? 27.637 -11.229 -30.602 1.00 73.31 172 LEU A O 1
ATOM 1338 N N . VAL A 1 173 ? 26.486 -9.467 -29.793 1.00 73.00 173 VAL A N 1
ATOM 1339 C CA . VAL A 1 173 ? 27.167 -8.448 -30.611 1.00 73.00 173 VAL A CA 1
ATOM 1340 C C . VAL A 1 173 ? 28.668 -8.427 -30.314 1.00 73.00 173 VAL A C 1
ATOM 1342 O O . VAL A 1 173 ? 29.479 -8.455 -31.243 1.00 73.00 173 VAL A O 1
ATOM 1345 N N . VAL A 1 174 ? 29.056 -8.449 -29.035 1.00 79.94 174 VAL A N 1
ATOM 1346 C CA . VAL A 1 174 ? 30.470 -8.501 -28.629 1.00 79.94 174 VAL A CA 1
ATOM 1347 C C . VAL A 1 174 ? 31.134 -9.789 -29.121 1.00 79.94 174 VAL A C 1
ATOM 1349 O O . VAL A 1 174 ? 32.224 -9.735 -29.694 1.00 79.94 174 VAL A O 1
ATOM 1352 N N . ASN A 1 175 ? 30.480 -10.943 -28.970 1.00 79.56 175 ASN A N 1
ATOM 1353 C CA . ASN A 1 175 ? 31.022 -12.225 -29.430 1.00 79.56 175 ASN A CA 1
ATOM 1354 C C . ASN A 1 175 ? 31.181 -12.289 -30.957 1.00 79.56 175 ASN A C 1
ATOM 1356 O O . ASN A 1 175 ? 32.201 -12.785 -31.445 1.00 79.56 175 ASN A O 1
ATOM 1360 N N . LEU A 1 176 ? 30.217 -11.765 -31.718 1.00 76.94 176 LEU A N 1
ATOM 1361 C CA . LEU A 1 176 ? 30.306 -11.640 -33.176 1.00 76.94 176 LEU A CA 1
ATOM 1362 C C . LEU A 1 176 ? 31.487 -10.755 -33.583 1.00 76.94 176 LEU A C 1
ATOM 1364 O O . LEU A 1 176 ? 32.271 -11.142 -34.451 1.00 76.94 176 LEU A O 1
ATOM 1368 N N . TRP A 1 177 ? 31.660 -9.608 -32.922 1.00 76.69 177 TRP A N 1
ATOM 1369 C CA . TRP A 1 177 ? 32.764 -8.692 -33.200 1.00 76.69 177 TRP A CA 1
ATOM 1370 C C . TRP A 1 177 ? 34.132 -9.320 -32.906 1.00 76.69 177 TRP A C 1
ATOM 1372 O O . TRP A 1 177 ? 35.024 -9.278 -33.753 1.00 76.69 177 TRP A O 1
ATOM 1382 N N . VAL A 1 178 ? 34.286 -9.979 -31.752 1.00 83.88 178 VAL A N 1
ATOM 1383 C CA . VAL A 1 178 ? 35.517 -10.706 -31.391 1.00 83.88 178 VAL A CA 1
ATOM 1384 C C . VAL A 1 178 ? 35.802 -11.837 -32.383 1.00 83.88 178 VAL A C 1
ATOM 1386 O O . VAL A 1 178 ? 36.945 -12.016 -32.806 1.00 83.88 178 VAL A O 1
ATOM 1389 N N . THR A 1 179 ? 34.776 -12.578 -32.805 1.00 80.50 179 THR A N 1
ATOM 1390 C CA . THR A 1 179 ? 34.918 -13.662 -33.793 1.00 80.50 179 THR A CA 1
ATOM 1391 C C . THR A 1 179 ? 35.351 -13.127 -35.158 1.00 80.50 179 THR A C 1
ATOM 1393 O O . THR A 1 179 ? 36.192 -13.734 -35.819 1.00 80.50 179 THR A O 1
ATOM 1396 N N . PHE A 1 180 ? 34.824 -11.979 -35.585 1.00 78.06 180 PHE A N 1
ATOM 1397 C CA . PHE A 1 180 ? 35.237 -11.337 -36.832 1.00 78.06 180 PHE A CA 1
ATOM 1398 C C . PHE A 1 180 ? 36.679 -10.818 -36.752 1.00 78.06 180 PHE A C 1
ATOM 1400 O O . PHE A 1 180 ? 37.469 -11.057 -37.662 1.00 78.06 180 PHE A O 1
ATOM 1407 N N . ALA A 1 181 ? 37.045 -10.181 -35.636 1.00 78.31 181 ALA A N 1
ATOM 1408 C CA . ALA A 1 181 ? 38.385 -9.643 -35.404 1.00 78.31 181 ALA A CA 1
ATOM 1409 C C . ALA A 1 181 ? 39.476 -10.720 -35.269 1.00 78.31 181 ALA A C 1
ATOM 1411 O O . ALA A 1 181 ? 40.642 -10.432 -35.508 1.00 78.31 181 ALA A O 1
ATOM 1412 N N . THR A 1 182 ? 39.121 -11.946 -34.874 1.00 81.19 182 THR A N 1
ATOM 1413 C CA . THR A 1 182 ? 40.070 -13.068 -34.718 1.00 81.19 182 THR A CA 1
ATOM 1414 C C . THR A 1 182 ? 40.207 -13.946 -35.964 1.00 81.19 182 THR A C 1
ATOM 1416 O O . THR A 1 182 ? 41.152 -14.727 -36.044 1.00 81.19 182 THR A O 1
ATOM 1419 N N . ASN A 1 183 ? 39.295 -13.827 -36.936 1.00 70.94 183 ASN A N 1
ATOM 1420 C CA . ASN A 1 183 ? 39.349 -14.544 -38.219 1.00 70.94 183 ASN A CA 1
ATOM 1421 C C . ASN A 1 183 ? 40.042 -13.745 -39.347 1.00 70.94 183 ASN A C 1
ATOM 1423 O O . ASN A 1 183 ? 40.020 -14.189 -40.497 1.00 70.94 183 ASN A O 1
ATOM 1427 N N . TRP A 1 184 ? 40.659 -12.602 -39.026 1.00 54.97 184 TRP A N 1
ATOM 1428 C CA . TRP A 1 184 ? 41.484 -11.779 -39.920 1.00 54.97 184 TRP A CA 1
ATOM 1429 C C . TRP A 1 184 ? 42.908 -11.618 -39.385 1.00 54.97 184 TRP A C 1
ATOM 1431 O O . TRP A 1 184 ? 43.071 -11.523 -38.148 1.00 54.97 184 TRP A O 1
#

Nearest PDB structures (foldseek):
  6ly8-assembly1_G  TM=2.853E-01  e=1.033E+00  Thermus thermophilus HB8
  6r0w-assembly1_G  TM=2.889E-01  e=2.383E+00  Thermus thermophilus HB8
  6r10-assembly1_G  TM=2.993E-01  e=4.331E+00  Thermus thermophilus HB8